Protein AF-A0A6J2UBK2-F1 (afdb_monomer_lite)

Secondary structure (DSSP, 8-state):
---------PPPPHHHHHHHHHHHHHHHHHHHHHHHHHHHHHHHHHHHHHHHHH-TT-EE-HHHHHHHHHHHHHHHHHHHHHHHHTT---S---PPPPPPPPP--HHHHHHHHHHHHHTT-HHHHHHHHHHHHHHHHHTT------SS------TT----HHHHHHHHHHHHHHTT-SSEE--SS-HHHHHHHHHHHHHHHHHHHHHHHHHHHHHHHHHHHHHHHHHHHHSSSSS---

Foldseek 3Di:
DDDPDPDPDDDDDPVNLVVLVVVLVVLVVVLVVVLVVLVVVLVVVVVVVVVQVVPPLEAECAVVLVVLLVVLVVLVVVVVVVVVVVPPDDDDDPPPPPPLDPQDDLVRLLVVLLVCVVVVVNNVNLVSLVSNQVNCVVVVHPPCNDPLDPDDPDPPPDDDSSNSSSSSNVCVVCVVRPHYDHDNDDSVRSVVVSVVSNVVSVVVVVVSVVVVVVSVVSVVVVVVVVVVVVVVPPDDDD

pLDDT: mean 76.22, std 19.72, range [34.59, 96.94]

Radius of gyration: 30.5 Å; chains: 1; bounding box: 65×63×94 Å

Structure (mmCIF, N/CA/C/O backbone):
data_AF-A0A6J2UBK2-F1
#
_entry.id   AF-A0A6J2UBK2-F1
#
loop_
_atom_site.group_PDB
_atom_site.id
_atom_site.type_symbol
_atom_site.label_atom_id
_atom_site.label_alt_id
_atom_site.label_comp_id
_atom_site.label_asym_id
_atom_site.label_entity_id
_atom_site.label_seq_id
_atom_site.pdbx_PDB_ins_code
_atom_site.Cartn_x
_atom_site.Cartn_y
_atom_site.Cartn_z
_atom_site.occupancy
_atom_site.B_iso_or_equiv
_atom_site.auth_seq_id
_atom_site.auth_comp_id
_atom_site.auth_asym_id
_atom_site.auth_atom_id
_atom_site.pdbx_PDB_model_num
ATOM 1 N N . MET A 1 1 ? 3.017 22.292 -46.094 1.00 37.28 1 MET A N 1
ATOM 2 C CA . MET A 1 1 ? 4.146 21.341 -46.161 1.00 37.28 1 MET A CA 1
ATOM 3 C C . MET A 1 1 ? 4.866 21.410 -44.825 1.00 37.28 1 MET A C 1
ATOM 5 O O . MET A 1 1 ? 5.333 22.498 -44.506 1.00 37.28 1 MET A O 1
ATOM 9 N N . PRO A 1 2 ? 4.860 20.351 -44.001 1.00 36.88 2 PRO A N 1
ATOM 10 C CA . PRO A 1 2 ? 5.519 20.384 -42.704 1.00 36.88 2 PRO A CA 1
ATOM 11 C C . PRO A 1 2 ? 7.035 20.246 -42.893 1.00 36.88 2 PRO A C 1
ATOM 13 O O . PRO A 1 2 ? 7.511 19.397 -43.645 1.00 36.88 2 PRO A O 1
ATOM 16 N N . SER A 1 3 ? 7.782 21.123 -42.236 1.00 36.41 3 SER A N 1
ATOM 17 C CA . SER A 1 3 ? 9.239 21.128 -42.160 1.00 36.41 3 SER A CA 1
ATOM 18 C C . SER A 1 3 ? 9.699 19.978 -41.264 1.00 36.41 3 SER A C 1
ATOM 20 O O . SER A 1 3 ? 9.554 20.025 -40.046 1.00 36.41 3 SER A O 1
ATOM 22 N N . CYS A 1 4 ? 10.241 18.933 -41.885 1.00 34.59 4 CYS A N 1
ATOM 23 C CA . CYS A 1 4 ? 10.880 17.822 -41.195 1.00 34.59 4 CYS A CA 1
ATOM 24 C C . CYS A 1 4 ? 12.150 18.341 -40.504 1.00 34.59 4 CYS A C 1
ATOM 26 O O . CYS A 1 4 ? 13.111 18.738 -41.165 1.00 34.59 4 CYS A O 1
ATOM 28 N N . SER A 1 5 ? 12.143 18.384 -39.174 1.00 39.75 5 SER A N 1
ATOM 29 C CA . SER A 1 5 ? 13.325 18.644 -38.358 1.00 39.75 5 SER A CA 1
ATOM 30 C C . SER A 1 5 ? 14.315 17.497 -38.551 1.00 39.75 5 SER A C 1
ATOM 32 O O . SER A 1 5 ? 14.126 16.406 -38.017 1.00 39.75 5 SER A O 1
ATOM 34 N N . SER A 1 6 ? 15.344 17.737 -39.363 1.00 39.75 6 SER A N 1
ATOM 35 C CA . SER A 1 6 ? 16.455 16.810 -39.557 1.00 39.75 6 SER A CA 1
ATOM 36 C C . SER A 1 6 ? 17.255 16.749 -38.256 1.00 39.75 6 SER A C 1
ATOM 38 O O . SER A 1 6 ? 17.962 17.696 -37.910 1.00 39.75 6 SER A O 1
ATOM 40 N N . ILE A 1 7 ? 17.087 15.669 -37.491 1.00 43.22 7 ILE A N 1
ATOM 41 C CA . ILE A 1 7 ? 17.957 15.363 -36.355 1.00 43.22 7 ILE A CA 1
ATOM 42 C C . ILE A 1 7 ? 19.360 15.179 -36.934 1.00 43.22 7 ILE A C 1
ATOM 44 O O . ILE A 1 7 ? 19.560 14.369 -37.840 1.00 43.22 7 ILE A O 1
ATOM 48 N N . ALA A 1 8 ? 20.313 15.975 -36.452 1.00 39.16 8 ALA A N 1
ATOM 49 C CA . ALA A 1 8 ? 21.702 15.896 -36.872 1.00 39.16 8 ALA A CA 1
ATOM 50 C C . ALA A 1 8 ? 22.228 14.472 -36.631 1.00 39.16 8 ALA A C 1
ATOM 52 O O . ALA A 1 8 ? 22.412 14.047 -35.492 1.00 39.16 8 ALA A O 1
ATOM 53 N N . TYR A 1 9 ? 22.436 13.744 -37.727 1.00 46.31 9 TYR A N 1
ATOM 54 C CA . TYR A 1 9 ? 23.092 12.443 -37.772 1.00 46.31 9 TYR A CA 1
ATOM 55 C C . TYR A 1 9 ? 24.529 12.597 -37.249 1.00 46.31 9 TYR A C 1
ATOM 57 O O . TYR A 1 9 ? 25.406 13.087 -37.959 1.00 46.31 9 TYR A O 1
ATOM 65 N N . MET A 1 10 ? 24.769 12.216 -35.994 1.00 45.59 10 MET A N 1
ATOM 66 C CA . MET A 1 10 ? 26.118 12.067 -35.447 1.00 45.59 10 MET A CA 1
ATOM 67 C C . MET A 1 10 ? 26.633 10.668 -35.798 1.00 45.59 10 MET A C 1
ATOM 69 O O . MET A 1 10 ? 25.972 9.687 -35.448 1.00 45.59 10 MET A O 1
ATOM 73 N N . PRO A 1 11 ? 27.787 10.537 -36.472 1.00 53.16 11 PRO A N 1
ATOM 74 C CA . PRO A 1 11 ? 28.361 9.233 -36.714 1.00 53.16 11 PRO A CA 1
ATOM 75 C C . PRO A 1 11 ? 28.942 8.674 -35.416 1.00 53.16 11 PRO A C 1
ATOM 77 O O . PRO A 1 11 ? 29.868 9.252 -34.852 1.00 53.16 11 PRO A O 1
ATOM 80 N N . PHE A 1 12 ? 28.395 7.558 -34.933 1.00 56.69 12 PHE A N 1
ATOM 81 C CA . PHE A 1 12 ? 28.982 6.840 -33.804 1.00 56.69 12 PHE A CA 1
ATOM 82 C C . PHE A 1 12 ? 30.349 6.274 -34.220 1.00 56.69 12 PHE A C 1
ATOM 84 O O . PHE A 1 12 ? 30.444 5.462 -35.141 1.00 56.69 12 PHE A O 1
ATOM 91 N N . ASP A 1 13 ? 31.410 6.702 -33.537 1.00 65.25 13 ASP A N 1
ATOM 92 C CA . ASP A 1 13 ? 32.717 6.037 -33.547 1.00 65.25 13 ASP A CA 1
ATOM 93 C C . ASP A 1 13 ? 32.548 4.597 -32.997 1.00 65.25 13 ASP A C 1
ATOM 95 O O . ASP A 1 13 ? 31.748 4.397 -32.070 1.00 65.25 13 ASP A O 1
ATOM 99 N N . PRO A 1 14 ? 33.259 3.582 -33.525 1.00 66.00 14 PRO A N 1
ATOM 100 C CA . PRO A 1 14 ? 33.275 2.217 -32.989 1.00 66.00 14 PRO A CA 1
ATOM 101 C C . PRO A 1 14 ? 33.317 2.108 -31.452 1.00 66.00 14 PRO A C 1
ATOM 103 O O . PRO A 1 14 ? 32.559 1.321 -30.885 1.00 66.00 14 PRO A O 1
ATOM 106 N N . ALA A 1 15 ? 34.112 2.937 -30.767 1.00 68.31 15 ALA A N 1
ATOM 107 C CA . ALA A 1 15 ? 34.207 2.942 -29.304 1.00 68.31 15 ALA A CA 1
ATOM 108 C C . ALA A 1 15 ? 32.897 3.392 -28.630 1.00 68.31 15 ALA A C 1
ATOM 110 O O . ALA A 1 15 ? 32.475 2.836 -27.618 1.00 68.31 15 ALA A O 1
ATOM 111 N N . SER A 1 16 ? 32.204 4.372 -29.215 1.00 75.31 16 SER A N 1
ATOM 112 C CA . SER A 1 16 ? 30.897 4.828 -28.722 1.00 75.31 16 SER A CA 1
ATOM 113 C C . SER A 1 16 ? 29.782 3.809 -28.983 1.00 75.31 16 SER A C 1
ATOM 115 O O . SER A 1 16 ? 28.866 3.676 -28.175 1.00 75.31 16 SER A O 1
ATOM 117 N N . THR A 1 17 ? 29.895 3.028 -30.060 1.00 77.81 17 THR A N 1
ATOM 118 C CA . THR A 1 17 ? 28.969 1.928 -30.377 1.00 77.81 17 THR A CA 1
ATOM 119 C C . THR A 1 17 ? 29.086 0.800 -29.350 1.00 77.81 17 THR A C 1
ATOM 121 O O . THR A 1 17 ? 28.073 0.287 -28.878 1.00 77.81 17 THR A O 1
ATOM 124 N N . GLU A 1 18 ? 30.309 0.435 -28.963 1.00 80.94 18 GLU A N 1
ATOM 125 C CA . GLU A 1 18 ? 30.570 -0.604 -27.961 1.00 80.94 18 GLU A CA 1
ATOM 126 C C . GLU A 1 18 ? 29.990 -0.240 -26.587 1.00 80.94 18 GLU A C 1
ATOM 128 O O . GLU A 1 18 ? 29.284 -1.050 -25.986 1.00 80.94 18 GLU A O 1
ATOM 133 N N . VAL A 1 19 ? 30.169 1.012 -26.146 1.00 86.06 19 VAL A N 1
ATOM 134 C CA . VAL A 1 19 ? 29.594 1.519 -24.887 1.00 86.06 19 VAL A CA 1
ATOM 135 C C . VAL A 1 19 ? 28.064 1.451 -24.891 1.00 86.06 19 VAL A C 1
ATOM 137 O O . VAL A 1 19 ? 27.463 1.055 -23.891 1.00 86.06 19 VAL A O 1
ATOM 140 N N . VAL A 1 20 ? 27.412 1.799 -26.006 1.00 83.50 20 VAL A N 1
ATOM 141 C CA . VAL A 1 20 ? 25.946 1.716 -26.121 1.00 83.50 20 VAL A CA 1
ATOM 142 C C . VAL A 1 20 ? 25.470 0.258 -26.097 1.00 83.50 20 VAL A C 1
ATOM 144 O O . VAL A 1 20 ? 24.480 -0.048 -25.432 1.00 83.50 20 VAL A O 1
ATOM 147 N N . LEU A 1 21 ? 26.190 -0.665 -26.745 1.00 84.25 21 LEU A N 1
ATOM 148 C CA . LEU A 1 21 ? 25.873 -2.097 -26.682 1.00 84.25 21 LEU A CA 1
ATOM 149 C C . LEU A 1 21 ? 26.042 -2.665 -25.266 1.00 84.25 21 LEU A C 1
AT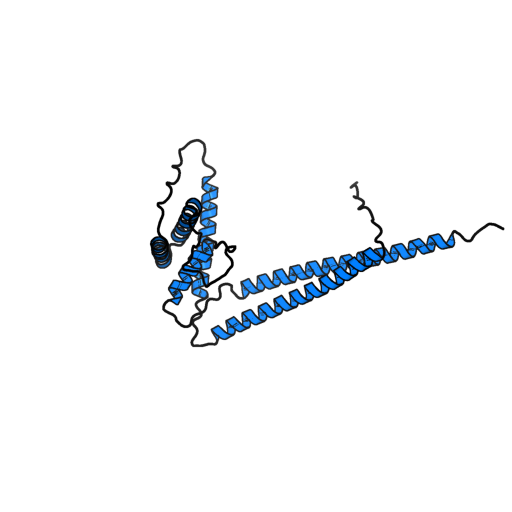OM 151 O O . LEU A 1 21 ? 25.207 -3.454 -24.819 1.00 84.25 21 LEU A O 1
ATOM 155 N N . ASP A 1 22 ? 27.085 -2.264 -24.540 1.00 87.88 22 ASP A N 1
ATOM 156 C CA . ASP A 1 22 ? 27.304 -2.677 -23.151 1.00 87.88 22 ASP A CA 1
ATOM 157 C C . ASP A 1 22 ? 26.259 -2.108 -22.196 1.00 87.88 22 ASP A C 1
ATOM 159 O O . ASP A 1 22 ? 25.769 -2.821 -21.310 1.00 87.88 22 ASP A O 1
ATOM 163 N N . LEU A 1 23 ? 25.852 -0.856 -22.412 1.00 87.31 23 LEU A N 1
ATOM 164 C CA . LEU A 1 23 ? 24.723 -0.262 -21.711 1.00 87.31 23 LEU A CA 1
ATOM 165 C C . LEU A 1 23 ? 23.442 -1.052 -21.994 1.00 87.31 23 LEU A C 1
ATOM 167 O O . LEU A 1 23 ? 22.748 -1.431 -21.055 1.00 87.31 23 LEU A O 1
ATOM 171 N N . GLY A 1 24 ? 23.165 -1.381 -23.257 1.00 87.75 24 GLY A N 1
ATOM 172 C CA . GLY A 1 24 ? 22.002 -2.178 -23.642 1.00 87.75 24 GLY A CA 1
ATOM 173 C C . GLY A 1 24 ? 21.975 -3.559 -22.982 1.00 87.75 24 GLY A C 1
ATOM 174 O O . GLY A 1 24 ? 20.967 -3.952 -22.394 1.00 87.75 24 GLY A O 1
ATOM 175 N N . ARG A 1 25 ? 23.109 -4.273 -22.966 1.00 88.56 25 ARG A N 1
ATOM 176 C CA . ARG A 1 25 ? 23.253 -5.555 -22.248 1.00 88.56 25 ARG A CA 1
ATOM 177 C C . ARG A 1 25 ? 23.017 -5.402 -20.746 1.00 88.56 25 ARG A C 1
ATOM 179 O O . ARG A 1 25 ? 22.404 -6.273 -20.129 1.00 88.56 25 ARG A O 1
ATOM 186 N N . SER A 1 26 ? 23.516 -4.320 -20.154 1.00 92.06 26 SER A N 1
ATOM 187 C CA . SER A 1 26 ? 23.363 -4.039 -18.724 1.00 92.06 26 SER A CA 1
ATOM 188 C C . SER A 1 26 ? 21.913 -3.709 -18.367 1.00 92.06 26 SER A C 1
ATOM 190 O O . SER A 1 26 ? 21.393 -4.248 -17.392 1.00 92.06 26 SER A O 1
ATOM 192 N N . LEU A 1 27 ? 21.231 -2.913 -19.194 1.00 91.31 27 LEU A N 1
ATOM 193 C CA . LEU A 1 27 ? 19.809 -2.595 -19.049 1.00 91.31 27 LEU A CA 1
ATOM 194 C C . LEU A 1 27 ? 18.931 -3.839 -19.204 1.00 91.31 27 LEU A C 1
ATOM 196 O O . LEU A 1 27 ? 18.021 -4.033 -18.402 1.00 91.31 27 LEU A O 1
ATOM 200 N N . TYR A 1 28 ? 19.237 -4.724 -20.157 1.00 91.25 28 TYR A N 1
ATOM 201 C CA . TYR A 1 28 ? 18.523 -5.995 -20.308 1.00 91.25 28 TYR A CA 1
ATOM 202 C C . TYR A 1 28 ? 18.652 -6.879 -19.058 1.00 91.25 28 TYR A C 1
ATOM 204 O O . TYR A 1 28 ? 17.659 -7.402 -18.552 1.00 91.25 28 TYR A O 1
ATOM 212 N N . LYS A 1 29 ? 19.873 -7.014 -18.516 1.00 93.06 29 LYS A N 1
ATOM 213 C CA . LYS A 1 29 ? 20.114 -7.763 -17.271 1.00 93.06 29 LYS A CA 1
ATOM 214 C C . LYS A 1 29 ? 19.364 -7.152 -16.090 1.00 93.06 29 LYS A C 1
ATOM 216 O O . LYS A 1 29 ? 18.746 -7.893 -15.331 1.00 93.06 29 LYS A O 1
ATOM 221 N N . LEU A 1 30 ? 19.400 -5.826 -15.954 1.00 95.00 30 LEU A N 1
ATOM 222 C CA . LEU A 1 30 ? 18.697 -5.113 -14.891 1.00 95.00 30 LEU A CA 1
ATOM 223 C C . LEU A 1 30 ? 17.181 -5.310 -15.000 1.00 95.00 30 LEU A C 1
ATOM 225 O O . LEU A 1 30 ? 16.544 -5.663 -14.017 1.00 95.00 30 LEU A O 1
ATOM 229 N N . MET A 1 31 ? 16.608 -5.151 -16.192 1.00 94.56 31 MET A N 1
ATOM 230 C CA . MET A 1 31 ? 15.183 -5.378 -16.441 1.00 94.56 31 MET A CA 1
ATOM 231 C C . MET A 1 31 ? 14.765 -6.799 -16.057 1.00 94.56 31 MET A C 1
ATOM 233 O O . MET A 1 31 ? 13.776 -6.982 -15.353 1.00 94.56 31 MET A O 1
ATOM 237 N N . PHE A 1 32 ? 15.543 -7.802 -16.468 1.00 93.50 32 PHE A N 1
ATOM 238 C CA . PHE A 1 32 ? 15.286 -9.191 -16.101 1.00 93.50 32 PHE A CA 1
ATOM 239 C C . PHE A 1 32 ? 15.345 -9.405 -14.580 1.00 93.50 32 PHE A C 1
ATOM 241 O O . PHE A 1 32 ? 14.466 -10.048 -14.010 1.00 93.50 32 PHE A O 1
ATOM 248 N N . GLN A 1 33 ? 16.340 -8.824 -13.904 1.00 96.44 33 GLN A N 1
ATOM 249 C CA . GLN A 1 33 ? 16.437 -8.867 -12.443 1.00 96.44 33 GLN A CA 1
ATOM 250 C C . GLN A 1 33 ? 15.242 -8.188 -11.762 1.00 96.44 33 GLN A C 1
ATOM 252 O O . GLN A 1 33 ? 14.744 -8.709 -10.767 1.00 96.44 33 GLN A O 1
ATOM 257 N N . LEU A 1 34 ? 14.758 -7.065 -12.297 1.00 96.94 34 LEU A N 1
ATOM 258 C CA . LEU A 1 34 ? 13.588 -6.360 -11.772 1.00 96.94 34 LEU A CA 1
ATOM 259 C C . LEU A 1 34 ? 12.301 -7.170 -11.961 1.00 96.94 34 LEU A C 1
ATOM 261 O O . LEU A 1 34 ? 11.504 -7.243 -11.031 1.00 96.94 34 LEU A O 1
ATOM 265 N N . LEU A 1 35 ? 12.121 -7.840 -13.103 1.00 94.94 35 LEU A N 1
ATOM 266 C CA . LEU A 1 35 ? 10.990 -8.750 -13.322 1.00 94.94 35 LEU A CA 1
ATOM 267 C C . LEU A 1 35 ? 10.997 -9.907 -12.315 1.00 94.94 35 LEU A C 1
ATOM 269 O O . LEU A 1 35 ? 9.982 -10.169 -11.672 1.00 94.94 35 LEU A O 1
ATOM 273 N N . LEU A 1 36 ? 12.152 -10.552 -12.118 1.00 95.44 36 LEU A N 1
ATOM 274 C CA . LEU A 1 36 ? 12.296 -11.611 -11.116 1.00 95.44 36 LEU A CA 1
ATOM 275 C C . LEU A 1 36 ? 12.048 -11.100 -9.694 1.00 95.44 36 LEU A C 1
ATOM 277 O O . LEU A 1 36 ? 11.467 -11.811 -8.875 1.00 95.44 36 LEU A O 1
ATOM 281 N N . LEU A 1 37 ? 12.484 -9.876 -9.390 1.00 96.19 37 LEU A N 1
ATOM 282 C CA . LEU A 1 37 ? 12.252 -9.252 -8.094 1.00 96.19 37 LEU A CA 1
ATOM 283 C C . LEU A 1 37 ? 10.760 -8.999 -7.859 1.00 96.19 37 LEU A C 1
ATOM 285 O O . LEU A 1 37 ? 10.268 -9.331 -6.784 1.00 96.19 37 LEU A O 1
ATOM 289 N N . ILE A 1 38 ? 10.046 -8.463 -8.854 1.00 94.88 38 ILE A N 1
ATOM 290 C CA . ILE A 1 38 ? 8.594 -8.245 -8.800 1.00 94.88 38 ILE A CA 1
ATOM 291 C C . ILE A 1 38 ? 7.871 -9.577 -8.574 1.00 94.88 38 ILE A C 1
ATOM 293 O O . ILE A 1 38 ? 7.074 -9.695 -7.645 1.00 94.88 38 ILE A O 1
ATOM 297 N N . GLU A 1 39 ? 8.193 -10.605 -9.365 1.00 93.19 39 GLU A N 1
ATOM 298 C CA . GLU A 1 39 ? 7.564 -11.923 -9.248 1.00 93.19 39 GLU A CA 1
ATOM 299 C C . GLU A 1 39 ? 7.839 -12.574 -7.883 1.00 93.19 39 GLU A C 1
ATOM 301 O O . GLU A 1 39 ? 6.936 -13.120 -7.246 1.00 93.19 39 GLU A O 1
ATOM 306 N N . SER A 1 40 ? 9.085 -12.501 -7.410 1.00 95.69 40 SER A N 1
ATOM 307 C CA . SER A 1 40 ? 9.476 -13.024 -6.101 1.00 95.69 40 SER A CA 1
ATOM 308 C C . SER A 1 40 ? 8.774 -12.279 -4.966 1.00 95.69 40 SER A C 1
ATOM 310 O O . SER A 1 40 ? 8.229 -12.908 -4.060 1.00 95.69 40 SER A O 1
ATOM 312 N N . ASN A 1 41 ? 8.718 -10.946 -5.031 1.00 94.31 41 ASN A N 1
ATOM 313 C CA . ASN A 1 41 ? 8.050 -10.128 -4.024 1.00 94.31 41 ASN A CA 1
ATOM 314 C C . ASN A 1 41 ? 6.550 -10.442 -3.948 1.00 94.31 41 ASN A C 1
ATOM 316 O O . ASN A 1 41 ? 6.036 -10.635 -2.848 1.00 94.31 41 ASN A O 1
ATOM 320 N N . HIS A 1 42 ? 5.887 -10.610 -5.097 1.00 92.94 42 HIS A N 1
ATOM 321 C CA . HIS A 1 42 ? 4.492 -11.039 -5.158 1.00 92.94 42 HIS A CA 1
ATOM 322 C C . HIS A 1 42 ? 4.277 -12.401 -4.482 1.00 92.94 42 HIS A C 1
ATOM 324 O O . HIS A 1 42 ? 3.405 -12.535 -3.621 1.00 92.94 42 HIS A O 1
ATOM 330 N N . LYS A 1 43 ? 5.110 -13.399 -4.815 1.00 94.19 43 LYS A N 1
ATOM 331 C CA . LYS A 1 43 ? 5.039 -14.743 -4.214 1.00 94.19 43 LYS A CA 1
ATOM 332 C C . LYS A 1 43 ? 5.257 -14.711 -2.705 1.00 94.19 43 LYS A C 1
ATOM 334 O O . LYS A 1 43 ? 4.529 -15.375 -1.975 1.00 94.19 43 LYS A O 1
ATOM 339 N N . ILE A 1 44 ? 6.246 -13.954 -2.233 1.00 94.81 44 ILE A N 1
ATOM 340 C CA . ILE A 1 44 ? 6.540 -13.833 -0.800 1.00 94.81 44 ILE A CA 1
ATOM 341 C C . ILE A 1 44 ? 5.373 -13.166 -0.077 1.00 94.81 44 ILE A C 1
ATOM 343 O O . ILE A 1 44 ? 4.909 -13.709 0.921 1.00 94.81 44 ILE A O 1
ATOM 347 N N . SER A 1 45 ? 4.871 -12.040 -0.594 1.00 92.19 45 SER A N 1
ATOM 348 C CA . SER A 1 45 ? 3.746 -11.317 0.007 1.00 92.19 45 SER A CA 1
ATOM 349 C C . SER A 1 45 ? 2.518 -12.219 0.142 1.00 92.19 45 SER A C 1
ATOM 351 O O . SER A 1 45 ? 1.987 -12.379 1.240 1.00 92.19 45 SER A O 1
ATOM 353 N N . SER A 1 46 ? 2.132 -12.896 -0.945 1.00 91.75 46 SER A N 1
ATOM 354 C CA . SER A 1 46 ? 0.997 -13.825 -0.941 1.00 91.75 46 SER A CA 1
ATOM 355 C C . SER A 1 46 ? 1.204 -14.985 0.039 1.00 91.75 46 SER A C 1
ATOM 357 O O . SER A 1 46 ? 0.309 -15.306 0.819 1.00 91.75 46 SER A O 1
ATOM 359 N N . ASN A 1 47 ? 2.399 -15.584 0.070 1.00 94.38 47 ASN A N 1
ATOM 360 C CA . ASN A 1 47 ? 2.701 -16.684 0.988 1.00 94.38 47 ASN A CA 1
ATOM 361 C C . ASN A 1 47 ? 2.648 -16.256 2.458 1.00 94.38 47 ASN A C 1
ATOM 363 O O . ASN A 1 47 ? 2.134 -17.008 3.280 1.00 94.38 47 ASN A O 1
ATOM 367 N N . VAL A 1 48 ? 3.158 -15.068 2.794 1.00 94.12 48 VAL A N 1
ATOM 368 C CA . VAL A 1 48 ? 3.126 -14.535 4.164 1.00 94.12 48 VAL A CA 1
ATOM 369 C C . VAL A 1 48 ? 1.685 -14.289 4.610 1.00 94.12 48 VAL A C 1
ATOM 371 O O . VAL A 1 48 ? 1.297 -14.746 5.683 1.00 94.12 48 VAL A O 1
ATOM 374 N N . VAL A 1 49 ? 0.871 -13.636 3.776 1.00 93.19 49 VAL A N 1
ATOM 375 C CA . VAL A 1 49 ? -0.547 -13.387 4.083 1.00 93.19 49 VAL A CA 1
ATOM 376 C C . VAL A 1 49 ? -1.315 -14.699 4.238 1.00 93.19 49 VAL A C 1
ATOM 378 O O . VAL A 1 49 ? -2.034 -14.880 5.218 1.00 93.19 49 VAL A O 1
ATOM 381 N N . ASN A 1 50 ? -1.127 -15.650 3.320 1.00 93.56 50 ASN A N 1
ATOM 382 C CA . ASN A 1 50 ? -1.772 -16.961 3.405 1.00 93.56 50 ASN A CA 1
ATOM 383 C C . ASN A 1 50 ? -1.339 -17.736 4.651 1.00 93.56 50 ASN A C 1
ATOM 385 O O . ASN A 1 50 ? -2.174 -18.361 5.298 1.00 93.56 50 ASN A O 1
ATOM 389 N N . HIS A 1 51 ? -0.057 -17.673 5.018 1.00 94.94 51 HIS A N 1
ATOM 390 C CA . HIS A 1 51 ? 0.442 -18.301 6.237 1.00 94.94 51 HIS A CA 1
ATOM 391 C C . HIS A 1 51 ? -0.261 -17.749 7.483 1.00 94.94 51 HIS A C 1
ATOM 393 O O . HIS A 1 51 ? -0.679 -18.528 8.336 1.00 94.94 51 HIS A O 1
ATOM 399 N N . PHE A 1 52 ? -0.441 -16.427 7.579 1.00 94.00 52 PHE A N 1
ATOM 400 C CA . PHE A 1 52 ? -1.183 -15.829 8.690 1.00 94.00 52 PHE A CA 1
ATOM 401 C C . PHE A 1 52 ? -2.673 -16.179 8.668 1.00 94.00 52 PHE A C 1
ATOM 403 O O . PHE A 1 52 ? -3.226 -16.461 9.721 1.00 94.00 52 PHE A O 1
ATOM 410 N N . ARG A 1 53 ? -3.310 -16.235 7.492 1.00 93.06 53 ARG A N 1
ATOM 411 C CA . ARG A 1 53 ? -4.734 -16.597 7.361 1.00 93.06 53 ARG A CA 1
ATOM 412 C C . ARG A 1 53 ? -5.046 -18.052 7.710 1.00 93.06 53 ARG A C 1
ATOM 414 O O . ARG A 1 53 ? -6.158 -18.344 8.131 1.00 93.06 53 ARG A O 1
ATOM 421 N N . ILE A 1 54 ? -4.105 -18.967 7.479 1.00 93.94 54 ILE A N 1
ATOM 422 C CA . ILE A 1 54 ? -4.270 -20.395 7.799 1.00 93.94 54 ILE A CA 1
ATOM 423 C C . ILE A 1 54 ? -3.992 -20.663 9.286 1.00 93.94 54 ILE A C 1
ATOM 425 O O . ILE A 1 54 ? -4.451 -21.670 9.821 1.00 93.94 54 ILE A O 1
ATOM 429 N N . ASN A 1 55 ? -3.244 -19.785 9.957 1.00 92.19 55 ASN A N 1
ATOM 430 C CA . ASN A 1 55 ? -2.971 -19.919 11.380 1.00 92.19 55 ASN A CA 1
ATOM 431 C C . ASN A 1 55 ? -4.228 -19.579 12.202 1.00 92.19 55 ASN A C 1
ATOM 433 O O . ASN A 1 55 ? -4.639 -18.424 12.248 1.00 92.19 55 ASN A O 1
ATOM 437 N N . GLU A 1 56 ? -4.816 -20.579 12.863 1.00 86.38 56 GLU A N 1
ATOM 438 C CA . GLU A 1 56 ? -6.044 -20.428 13.661 1.00 86.38 56 GLU A CA 1
ATOM 439 C C . GLU A 1 56 ? -5.880 -19.486 14.864 1.00 86.38 56 GLU A C 1
ATOM 441 O O . GLU A 1 56 ? -6.858 -18.882 15.302 1.00 86.38 56 GLU A O 1
ATOM 446 N N . ASP A 1 57 ? -4.655 -19.318 15.371 1.00 89.25 57 ASP A N 1
ATOM 447 C CA . ASP A 1 57 ? -4.371 -18.420 16.494 1.00 89.25 57 ASP A CA 1
ATOM 448 C C . ASP A 1 57 ? -4.320 -16.942 16.058 1.00 89.25 57 ASP A C 1
ATOM 450 O O . ASP A 1 57 ? -4.415 -16.036 16.890 1.00 89.25 57 ASP A O 1
ATOM 454 N N . MET A 1 58 ? -4.201 -16.681 14.751 1.00 92.31 58 MET A N 1
ATOM 455 C CA . MET A 1 58 ? -4.049 -15.342 14.189 1.00 92.31 58 MET A CA 1
ATOM 456 C C . MET A 1 58 ? -5.383 -14.730 13.769 1.00 92.31 58 MET A C 1
ATOM 458 O O . MET A 1 58 ? -6.121 -15.261 12.942 1.00 92.31 58 MET A O 1
ATOM 462 N N . HIS A 1 59 ? -5.649 -13.526 14.263 1.00 91.75 59 HIS A N 1
ATOM 463 C CA . HIS A 1 59 ? -6.828 -12.754 13.891 1.00 91.75 59 HIS A CA 1
ATOM 464 C C . HIS A 1 59 ? -6.526 -11.864 12.680 1.00 91.75 59 HIS A C 1
ATOM 466 O O . HIS A 1 59 ? -5.749 -10.909 12.783 1.00 91.75 59 HIS A O 1
ATOM 472 N N . ASP A 1 60 ? -7.170 -12.149 11.545 1.00 92.94 60 ASP A N 1
ATOM 473 C CA . ASP A 1 60 ? -7.181 -11.246 10.389 1.00 92.94 60 ASP A CA 1
ATOM 474 C C . ASP A 1 60 ? -8.110 -10.061 10.688 1.00 92.94 60 ASP A C 1
ATOM 476 O O . ASP A 1 60 ? -9.329 -10.207 10.788 1.00 92.94 60 ASP A O 1
ATOM 480 N N . ILE A 1 61 ? -7.525 -8.878 10.873 1.00 93.50 61 ILE A N 1
ATOM 481 C CA . ILE A 1 61 ? -8.255 -7.629 11.145 1.00 93.50 61 ILE A CA 1
ATOM 482 C C . ILE A 1 61 ? -8.146 -6.645 9.971 1.00 93.50 61 ILE A C 1
ATOM 484 O O . ILE A 1 61 ? -8.443 -5.455 10.115 1.00 93.50 61 ILE A O 1
ATOM 488 N N . SER A 1 62 ? -7.745 -7.141 8.798 1.00 93.94 62 SER A N 1
ATOM 489 C CA . SER A 1 62 ? -7.522 -6.341 7.590 1.00 93.94 62 SER A CA 1
ATOM 490 C C . SER A 1 62 ? -8.796 -5.648 7.104 1.00 93.94 62 SER A C 1
ATOM 492 O O . SER A 1 62 ? -8.734 -4.485 6.716 1.00 93.94 62 SER A O 1
ATOM 494 N N . ASP A 1 63 ? -9.957 -6.303 7.196 1.00 93.56 63 ASP A N 1
ATOM 495 C CA . ASP A 1 63 ? -11.239 -5.730 6.753 1.00 93.56 63 ASP A CA 1
ATOM 496 C C . ASP A 1 63 ? -11.656 -4.511 7.589 1.00 93.56 63 ASP A C 1
ATOM 498 O O . ASP A 1 63 ? -12.146 -3.517 7.053 1.00 93.56 63 ASP A O 1
ATOM 502 N N . LEU A 1 64 ? -11.419 -4.557 8.907 1.00 93.81 64 LEU A N 1
ATOM 503 C CA . LEU A 1 64 ? -11.674 -3.427 9.807 1.00 93.81 64 LEU A CA 1
ATOM 504 C C . LEU A 1 64 ? -10.779 -2.238 9.446 1.00 93.81 64 LEU A C 1
ATOM 506 O O . LEU A 1 64 ? -11.244 -1.102 9.361 1.00 93.81 64 LEU A O 1
ATOM 510 N N . TYR A 1 65 ? -9.498 -2.512 9.194 1.00 94.38 65 TYR A N 1
ATOM 511 C CA . TYR A 1 65 ? -8.533 -1.501 8.777 1.00 94.38 65 TYR A CA 1
ATOM 512 C C . TYR A 1 65 ? -8.894 -0.889 7.413 1.00 94.38 65 TYR A C 1
ATOM 514 O O . TYR A 1 65 ? -8.885 0.334 7.266 1.00 94.38 65 TYR A O 1
ATOM 522 N N . ALA A 1 66 ? -9.270 -1.718 6.433 1.00 94.38 66 ALA A N 1
ATOM 523 C CA . ALA A 1 66 ? -9.679 -1.279 5.100 1.00 94.38 66 ALA A CA 1
ATOM 524 C C . ALA A 1 66 ? -10.940 -0.400 5.145 1.00 94.38 66 ALA A C 1
ATOM 526 O O . ALA A 1 66 ? -10.979 0.643 4.497 1.00 94.38 66 ALA A O 1
ATOM 527 N N . LEU A 1 67 ? -11.929 -0.750 5.975 1.00 95.19 67 LEU A N 1
ATOM 528 C CA . LEU A 1 67 ? -13.138 0.057 6.174 1.00 95.19 67 LEU A CA 1
ATOM 529 C C . LEU A 1 67 ? -12.824 1.485 6.634 1.00 95.19 67 LEU A C 1
ATOM 531 O O . LEU A 1 67 ? -13.384 2.451 6.105 1.00 95.19 67 LEU A O 1
ATOM 535 N N . VAL A 1 68 ? -11.924 1.620 7.611 1.00 95.62 68 VAL A N 1
ATOM 536 C CA . VAL A 1 68 ? -11.501 2.927 8.129 1.00 95.62 68 VAL A CA 1
ATOM 537 C C . VAL A 1 68 ? -10.677 3.684 7.094 1.00 95.62 68 VAL A C 1
ATOM 539 O O . VAL A 1 68 ? -10.925 4.869 6.873 1.00 95.62 68 VAL A O 1
ATOM 542 N N . ARG A 1 69 ? -9.750 3.008 6.406 1.00 94.75 69 ARG A N 1
ATOM 543 C CA . ARG A 1 69 ? -8.967 3.590 5.306 1.00 94.75 69 ARG A CA 1
ATOM 544 C C . ARG A 1 69 ? -9.882 4.177 4.236 1.00 94.75 69 ARG A C 1
ATOM 546 O O . ARG A 1 69 ? -9.737 5.344 3.883 1.00 94.75 69 ARG A O 1
ATOM 553 N N . ASP A 1 70 ? -10.863 3.414 3.774 1.00 94.31 70 ASP A N 1
ATOM 554 C CA . ASP A 1 70 ? -11.779 3.853 2.725 1.00 94.31 70 ASP A CA 1
ATOM 555 C C . ASP A 1 70 ? -12.671 5.014 3.202 1.00 94.31 70 ASP A C 1
ATOM 557 O O . ASP A 1 70 ? -12.968 5.928 2.431 1.00 94.31 70 ASP A O 1
ATOM 561 N N . ALA A 1 71 ? -13.083 5.020 4.476 1.00 94.56 71 ALA A N 1
ATOM 562 C CA . ALA A 1 71 ? -13.814 6.140 5.072 1.00 94.56 71 ALA A CA 1
ATOM 563 C C . ALA A 1 71 ? -12.977 7.423 5.118 1.00 94.56 71 ALA A C 1
ATOM 565 O O . ALA A 1 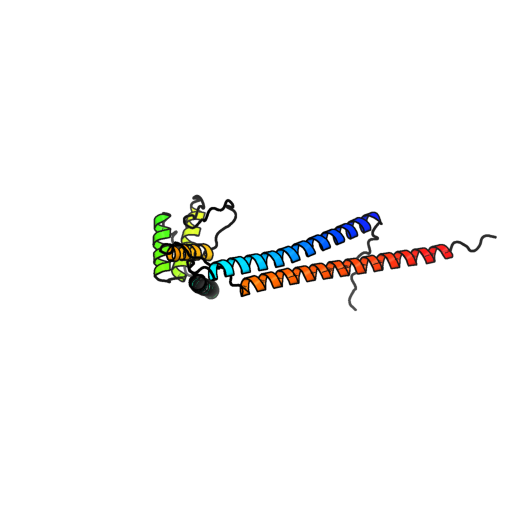71 ? -13.453 8.485 4.718 1.00 94.56 71 ALA A O 1
ATOM 566 N N . LEU A 1 72 ? -11.718 7.319 5.537 1.00 93.44 72 LEU A N 1
ATOM 567 C CA . LEU A 1 72 ? -10.795 8.447 5.572 1.00 93.44 72 LEU A CA 1
ATOM 568 C C . LEU A 1 72 ? -10.481 8.982 4.168 1.00 93.44 72 LEU A C 1
ATOM 570 O O . LEU A 1 72 ? -10.359 10.198 4.001 1.00 93.44 72 LEU A O 1
ATOM 574 N N . VAL A 1 73 ? -10.383 8.109 3.155 1.00 91.94 73 VAL A N 1
ATOM 575 C CA . VAL A 1 73 ? -10.151 8.519 1.758 1.00 91.94 73 VAL A CA 1
ATOM 576 C C . VAL A 1 73 ? -11.316 9.382 1.279 1.00 91.94 73 VAL A C 1
ATOM 578 O O . VAL A 1 73 ? -11.088 10.471 0.752 1.00 91.94 73 VAL A O 1
ATOM 581 N N . ARG A 1 74 ? -12.559 8.955 1.546 1.00 91.56 74 ARG A N 1
ATOM 582 C CA . ARG A 1 74 ? -13.762 9.739 1.221 1.00 91.56 74 ARG A CA 1
ATOM 583 C C . ARG A 1 74 ? -13.765 11.095 1.928 1.00 91.56 74 ARG A C 1
ATOM 585 O O . ARG A 1 74 ? -13.856 12.120 1.260 1.00 91.56 74 ARG A O 1
ATOM 592 N N . CYS A 1 75 ? -13.561 11.119 3.246 1.00 90.06 75 CYS A N 1
ATOM 593 C CA . CYS A 1 75 ? -13.570 12.367 4.017 1.00 90.06 75 CYS A CA 1
ATOM 594 C C . CYS A 1 75 ? -12.467 13.349 3.597 1.00 90.06 75 CYS A C 1
ATOM 596 O O . CYS A 1 75 ? -12.667 14.560 3.646 1.00 90.06 75 CYS A O 1
ATOM 598 N N . THR A 1 76 ? -11.302 12.847 3.185 1.00 85.31 76 THR A N 1
ATOM 599 C CA . THR A 1 76 ? -10.217 13.703 2.686 1.00 85.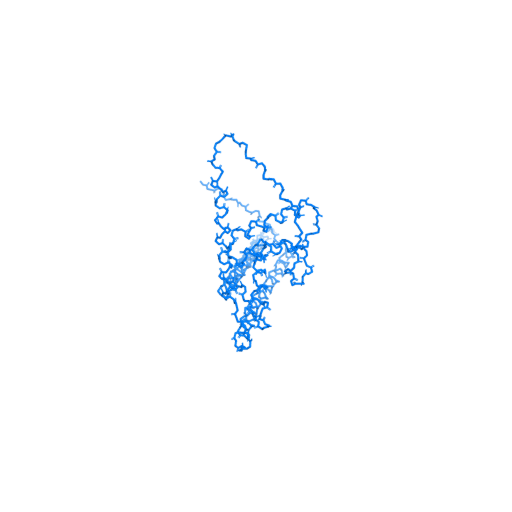31 76 THR A CA 1
ATOM 600 C C . THR A 1 76 ? -10.588 14.310 1.333 1.00 85.31 76 THR A C 1
ATOM 602 O O . THR A 1 76 ? -10.414 15.509 1.144 1.00 85.31 76 THR A O 1
ATOM 605 N N . SER A 1 77 ? -11.169 13.512 0.429 1.00 80.19 77 SER A N 1
ATOM 606 C CA . SER A 1 77 ? -11.601 13.995 -0.888 1.00 80.19 77 SER A CA 1
ATOM 607 C C . SER A 1 77 ? -12.726 15.037 -0.823 1.00 80.19 77 SER A C 1
ATOM 609 O O . SER A 1 77 ? -12.721 15.984 -1.603 1.00 80.19 77 SER A O 1
ATOM 611 N N . GLU A 1 78 ? -13.656 14.900 0.127 1.00 74.25 78 GLU A N 1
ATOM 612 C CA . GLU A 1 78 ? -14.742 15.864 0.358 1.00 74.25 78 GLU A CA 1
ATOM 613 C C . GLU A 1 78 ? -14.206 17.189 0.919 1.00 74.25 78 GLU A C 1
ATOM 615 O O . GLU A 1 78 ? -14.543 18.259 0.418 1.00 74.25 78 GLU A O 1
ATOM 620 N N . ALA A 1 79 ? -13.295 17.126 1.896 1.00 62.88 79 ALA A N 1
ATOM 621 C CA . ALA A 1 79 ? -12.692 18.316 2.495 1.00 62.88 79 ALA A CA 1
ATOM 622 C C . ALA A 1 79 ? -11.884 19.157 1.488 1.00 62.88 79 ALA A C 1
ATOM 624 O O . ALA A 1 79 ? -11.824 20.382 1.611 1.00 62.88 79 ALA A O 1
ATOM 625 N N . ASP A 1 80 ? -11.263 18.516 0.496 1.00 60.84 80 ASP A N 1
ATOM 626 C CA . ASP A 1 80 ? -10.532 19.217 -0.562 1.00 60.84 80 ASP A CA 1
ATOM 627 C C . ASP A 1 80 ? -11.488 19.901 -1.565 1.00 60.84 80 ASP A C 1
ATOM 629 O O . ASP A 1 80 ? -11.148 20.944 -2.128 1.00 60.84 80 ASP A O 1
ATOM 633 N N . LEU A 1 81 ? -12.703 19.369 -1.748 1.00 59.25 81 LEU A N 1
ATOM 634 C CA . LEU A 1 81 ? -13.735 19.929 -2.629 1.00 59.25 81 LEU A CA 1
ATOM 635 C C . LEU A 1 81 ? -14.431 21.143 -1.987 1.00 59.25 81 LEU A C 1
ATOM 637 O O . LEU A 1 81 ? -14.571 22.180 -2.639 1.00 59.25 81 LEU A O 1
ATOM 641 N N . ASP A 1 82 ? -14.731 21.073 -0.687 1.00 56.78 82 ASP A N 1
ATOM 642 C CA . ASP A 1 82 ? -15.280 22.194 0.097 1.00 56.78 82 ASP A CA 1
ATOM 643 C C . ASP A 1 82 ? -14.314 23.399 0.152 1.00 56.78 82 ASP A C 1
ATOM 645 O O . ASP A 1 82 ? -14.726 24.564 0.151 1.00 56.78 82 ASP A O 1
ATOM 649 N N . CYS A 1 83 ? -12.999 23.143 0.148 1.00 54.00 83 CYS A N 1
ATOM 650 C CA . CYS A 1 83 ? -11.975 24.191 0.093 1.00 54.00 83 CYS A CA 1
ATOM 651 C C . CYS A 1 83 ? -11.956 24.945 -1.252 1.00 54.00 83 CYS A C 1
ATOM 653 O O . CYS A 1 83 ? -11.634 26.137 -1.289 1.00 54.00 83 CYS A O 1
ATOM 655 N N . LEU A 1 84 ? -12.301 24.272 -2.354 1.00 51.94 84 LEU A N 1
ATOM 656 C CA . LEU A 1 84 ? -12.358 24.871 -3.690 1.00 51.94 84 LEU A CA 1
ATOM 657 C C . LEU A 1 84 ? -13.648 25.674 -3.900 1.00 51.94 84 LEU A C 1
ATOM 659 O O . LEU A 1 84 ? -13.605 26.743 -4.507 1.00 51.94 84 LEU A O 1
ATOM 663 N N . GLU A 1 85 ? -14.774 25.210 -3.356 1.00 46.31 85 GLU A N 1
ATOM 664 C CA . GLU A 1 85 ? -16.071 25.888 -3.492 1.00 46.31 85 GLU A CA 1
ATOM 665 C C . GLU A 1 85 ? -16.136 27.202 -2.686 1.00 46.31 85 GLU A C 1
ATOM 667 O O . GLU A 1 85 ? -16.767 28.174 -3.101 1.00 46.31 85 GLU A O 1
ATOM 672 N N . SER A 1 86 ? -15.363 27.305 -1.598 1.00 47.50 86 SER A N 1
ATOM 673 C CA . SER A 1 86 ? -15.205 28.543 -0.814 1.00 47.50 86 SER A CA 1
ATOM 674 C C . SER A 1 86 ? -14.403 29.648 -1.538 1.00 47.50 86 SER A C 1
ATOM 676 O O . SER A 1 86 ? -14.330 30.784 -1.070 1.00 47.50 86 SER A O 1
ATOM 678 N N . SER A 1 87 ? -13.806 29.350 -2.702 1.00 49.72 87 SER A N 1
ATOM 679 C CA . SER A 1 87 ? -12.951 30.289 -3.451 1.00 49.72 87 SER A CA 1
ATOM 680 C C . SER A 1 87 ? -13.693 31.147 -4.489 1.00 49.72 87 SER A C 1
ATOM 682 O O . SER A 1 87 ? -13.060 31.937 -5.191 1.00 49.72 87 SER A O 1
ATOM 684 N N . THR A 1 88 ? -15.024 31.057 -4.585 1.00 46.94 88 THR A N 1
ATOM 685 C CA . THR A 1 88 ? -15.840 31.949 -5.430 1.00 46.94 88 THR A CA 1
ATOM 686 C C . THR A 1 88 ? -16.818 32.772 -4.594 1.00 46.94 88 THR A C 1
ATOM 688 O O . THR A 1 88 ? -18.028 32.690 -4.782 1.00 46.94 88 THR A O 1
ATOM 691 N N . SER A 1 89 ? -16.314 33.574 -3.657 1.00 44.41 89 SER A N 1
ATOM 692 C CA . SER A 1 89 ? -17.125 34.618 -3.028 1.00 44.41 89 SER A CA 1
ATOM 693 C C . SER A 1 89 ? -16.394 35.956 -3.074 1.00 44.41 89 SER A C 1
ATOM 695 O O . SER A 1 89 ? -15.199 36.064 -2.808 1.00 44.41 89 SER A O 1
ATOM 697 N N . THR A 1 90 ? -17.130 36.951 -3.544 1.00 48.97 90 THR A N 1
ATOM 698 C CA . THR A 1 90 ? -16.724 38.311 -3.891 1.00 48.97 90 THR A CA 1
ATOM 699 C C . THR A 1 90 ? -16.246 39.128 -2.692 1.00 48.97 90 THR A C 1
ATOM 701 O O . THR A 1 90 ? -16.761 38.964 -1.595 1.00 48.97 90 THR A O 1
ATOM 704 N N . GLU A 1 91 ? -15.295 40.031 -2.965 1.00 51.31 91 GLU A N 1
ATOM 705 C CA . GLU A 1 91 ? -14.924 41.243 -2.216 1.00 51.31 91 GLU A CA 1
ATOM 706 C C . GLU A 1 91 ? -15.348 41.346 -0.739 1.00 51.31 91 GLU A C 1
ATOM 708 O O . GLU A 1 91 ? -16.489 41.656 -0.416 1.00 51.31 91 GLU A O 1
ATOM 713 N N . GLY A 1 92 ? -14.344 41.299 0.139 1.00 54.38 92 GLY A N 1
ATOM 714 C CA . GLY A 1 92 ? -14.336 42.129 1.340 1.00 54.38 92 GLY A CA 1
ATOM 715 C C . GLY A 1 92 ? -15.211 41.655 2.494 1.00 54.38 92 GLY A C 1
ATOM 716 O O . GLY A 1 92 ? -16.117 42.366 2.907 1.00 54.38 92 GLY A O 1
ATOM 717 N N . GLU A 1 93 ? -14.837 40.551 3.133 1.00 38.34 93 GLU A N 1
ATOM 718 C CA . GLU A 1 93 ? -15.144 40.369 4.550 1.00 38.34 93 GLU A CA 1
ATOM 719 C C . GLU A 1 93 ? -13.925 39.799 5.268 1.00 38.34 93 GLU A C 1
ATOM 721 O O . GLU A 1 93 ? -13.240 38.904 4.774 1.00 38.34 93 GLU A O 1
ATOM 726 N N . HIS A 1 94 ? -13.610 40.389 6.420 1.00 54.19 94 HIS A N 1
ATOM 727 C CA . HIS A 1 94 ? -12.535 39.962 7.297 1.00 54.19 94 HIS A CA 1
ATOM 728 C C . HIS A 1 94 ? -12.793 38.520 7.743 1.00 54.19 94 HIS A C 1
ATOM 730 O O . HIS A 1 94 ? -13.446 38.295 8.759 1.00 54.19 94 HIS A O 1
ATOM 736 N N . THR A 1 95 ? -12.268 37.533 7.018 1.00 50.25 95 THR A N 1
ATOM 737 C CA . THR A 1 95 ? -12.147 36.182 7.560 1.00 50.25 95 THR A CA 1
ATOM 738 C C . THR A 1 95 ? -11.266 36.299 8.799 1.00 50.25 95 THR A C 1
ATOM 740 O O . THR A 1 95 ? -10.113 36.728 8.657 1.00 50.25 95 THR A O 1
ATOM 743 N N . PRO A 1 96 ? -11.773 36.001 10.012 1.00 46.31 96 PRO A N 1
ATOM 744 C CA . PRO A 1 96 ? -10.934 36.028 11.192 1.00 46.31 96 PRO A CA 1
ATOM 745 C C . PRO A 1 96 ? -9.790 35.061 10.925 1.00 46.31 96 PRO A C 1
ATOM 747 O O . PRO A 1 96 ? -10.015 33.895 10.599 1.00 46.31 96 PRO A O 1
ATOM 750 N N . THR A 1 97 ? -8.562 35.567 10.998 1.00 51.09 97 THR A N 1
ATOM 751 C CA . THR A 1 97 ? -7.364 34.737 11.004 1.00 51.09 97 THR A CA 1
ATOM 752 C C . THR A 1 97 ? -7.629 33.617 12.008 1.00 51.09 97 THR A C 1
ATOM 754 O O . THR A 1 97 ? -7.906 33.948 13.165 1.00 51.09 97 THR A O 1
ATOM 757 N N . PRO A 1 98 ? -7.650 32.328 11.612 1.00 49.12 98 PRO A N 1
ATOM 758 C CA . PRO A 1 98 ? -7.958 31.264 12.552 1.00 49.12 98 PRO A CA 1
ATOM 759 C C . PRO A 1 98 ? -6.949 31.372 13.688 1.00 49.12 98 PRO A C 1
ATOM 761 O O . PRO A 1 98 ? -5.739 31.303 13.455 1.00 49.12 98 PRO A O 1
ATOM 764 N N . SER A 1 99 ? -7.454 31.654 14.891 1.00 52.72 99 SER A N 1
ATOM 765 C CA . SER A 1 99 ? -6.629 31.831 16.079 1.00 52.72 99 SER A CA 1
ATOM 766 C C . SER A 1 99 ? -5.666 30.649 16.176 1.00 52.72 99 SER A C 1
ATOM 768 O O . SER A 1 99 ? -6.119 29.509 16.024 1.00 52.72 99 SER A O 1
ATOM 770 N N . PRO A 1 100 ? -4.358 30.877 16.397 1.00 56.38 100 PRO A N 1
ATOM 771 C CA . PRO A 1 100 ? -3.427 29.781 16.595 1.00 56.38 100 PRO A CA 1
ATOM 772 C C . PRO A 1 100 ? -3.966 28.926 17.737 1.00 56.38 100 PRO A C 1
ATOM 774 O O . PRO A 1 100 ? -4.155 29.424 18.849 1.00 56.38 100 PRO A O 1
ATOM 777 N N . GLY A 1 101 ? -4.295 27.667 17.441 1.00 60.38 101 GLY A N 1
ATOM 778 C CA . GLY A 1 101 ? -4.689 26.723 18.476 1.00 60.38 101 GLY A CA 1
ATOM 779 C C . GLY A 1 101 ? -3.608 26.697 19.552 1.00 60.38 101 GLY A C 1
ATOM 780 O O . GLY A 1 101 ? -2.421 26.829 19.241 1.00 60.38 101 GLY A O 1
ATOM 781 N N . LEU A 1 102 ? -4.020 26.588 20.813 1.00 68.12 102 LEU A N 1
ATOM 782 C CA . LEU A 1 102 ? -3.071 26.544 21.918 1.00 68.12 102 LEU A CA 1
ATOM 783 C C . LEU A 1 102 ? -2.093 25.374 21.713 1.00 68.12 102 LEU A C 1
ATOM 785 O O . LEU A 1 102 ? -2.507 24.325 21.207 1.00 68.12 102 LEU A O 1
ATOM 789 N N . PRO A 1 103 ? -0.809 25.537 22.086 1.00 70.06 103 PRO A N 1
ATOM 790 C CA . PRO A 1 103 ? 0.123 24.423 22.131 1.00 70.06 103 PRO A CA 1
ATOM 791 C C . PRO A 1 103 ? -0.477 23.338 23.020 1.00 70.06 103 PRO A C 1
ATOM 793 O O . PRO A 1 103 ? -0.791 23.592 24.180 1.00 70.06 103 PRO A O 1
ATOM 796 N N . MET A 1 104 ? -0.669 22.158 22.451 1.00 77.50 104 MET A N 1
ATOM 797 C CA . MET A 1 104 ? -1.205 20.999 23.147 1.00 77.50 104 MET A CA 1
ATOM 798 C C . MET A 1 104 ? -0.062 20.022 23.395 1.00 77.50 104 MET A C 1
ATOM 800 O O . MET A 1 104 ? 0.819 19.859 22.543 1.00 77.50 104 MET A O 1
ATOM 804 N N . THR A 1 105 ? -0.060 19.389 24.563 1.00 82.12 105 THR A N 1
ATOM 805 C CA . THR A 1 105 ? 0.904 18.333 24.870 1.00 82.12 105 THR A CA 1
ATOM 806 C C . THR A 1 105 ? 0.632 17.098 24.013 1.00 82.12 105 THR A C 1
ATOM 808 O O . THR A 1 105 ? -0.439 16.934 23.427 1.00 82.12 105 THR A O 1
ATOM 811 N N . GLN A 1 106 ? 1.614 16.210 23.902 1.00 80.75 106 GLN A N 1
ATOM 812 C CA . GLN A 1 106 ? 1.442 15.013 23.086 1.00 80.75 106 GLN A CA 1
ATOM 813 C C . GLN A 1 106 ? 0.419 14.026 23.675 1.00 80.75 106 GLN A C 1
ATOM 815 O O . GLN A 1 106 ? -0.355 13.432 22.933 1.00 80.75 106 GLN A O 1
ATOM 820 N N . GLU A 1 107 ? 0.351 13.906 24.999 1.00 85.00 107 GLU A N 1
ATOM 821 C CA . GLU A 1 107 ? -0.640 13.054 25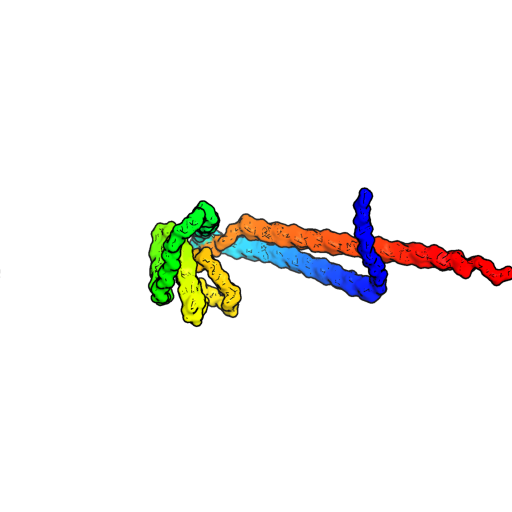.666 1.00 85.00 107 GLU A CA 1
ATOM 822 C C . GLU A 1 107 ? -2.074 13.554 25.419 1.00 85.00 107 GLU A C 1
ATOM 824 O O . GLU A 1 107 ? -2.967 12.774 25.089 1.00 85.00 107 GLU A O 1
ATOM 829 N N . GLU A 1 108 ? -2.288 14.871 25.489 1.00 88.31 108 GLU A N 1
ATOM 830 C CA . GLU A 1 108 ? -3.576 15.494 25.161 1.00 88.31 108 GLU A CA 1
ATOM 831 C C . GLU A 1 108 ? -3.952 15.287 23.686 1.00 88.31 108 GLU A C 1
ATOM 833 O O . GLU A 1 108 ? -5.115 15.019 23.378 1.00 88.31 108 GLU A O 1
ATOM 838 N N . PHE A 1 109 ? -2.972 15.364 22.775 1.00 88.69 109 PHE A N 1
ATOM 839 C CA . PHE A 1 109 ? -3.187 15.082 21.356 1.00 88.69 109 PHE A CA 1
ATOM 840 C C . PHE A 1 109 ? -3.712 13.669 21.134 1.00 88.69 109 PHE A C 1
ATOM 842 O O . PHE A 1 109 ? -4.725 13.496 20.455 1.00 88.69 109 PHE A O 1
ATOM 849 N N . GLU A 1 110 ? -3.032 12.682 21.707 1.00 89.25 110 GLU A N 1
ATOM 850 C CA . GLU A 1 110 ? -3.346 11.272 21.511 1.00 89.25 110 GLU A CA 1
ATOM 851 C C . GLU A 1 110 ? -4.656 10.875 22.171 1.00 89.25 110 GLU A C 1
ATOM 853 O O . GLU A 1 110 ? -5.437 10.145 21.568 1.00 89.25 110 GLU A O 1
ATOM 858 N N . SER A 1 111 ? -4.932 11.392 23.368 1.00 91.19 111 SER A N 1
ATOM 859 C CA . SER A 1 111 ? -6.212 11.185 24.045 1.00 91.19 111 SER A CA 1
ATOM 860 C C . SER A 1 111 ? -7.379 11.687 23.185 1.00 91.19 111 SER A C 1
ATOM 862 O O . SER A 1 111 ? -8.271 10.917 22.830 1.00 91.19 111 SER A O 1
ATOM 864 N N . ALA A 1 112 ? -7.313 12.940 22.721 1.00 92.31 112 ALA A N 1
ATOM 865 C CA . ALA A 1 112 ? -8.353 13.514 21.869 1.00 92.31 112 ALA A CA 1
ATOM 866 C C . ALA A 1 112 ? -8.454 12.825 20.493 1.00 92.31 112 ALA A C 1
ATOM 868 O O . ALA A 1 112 ? -9.546 12.697 19.934 1.00 92.31 112 ALA A O 1
ATOM 869 N N . LEU A 1 113 ? -7.331 12.359 19.933 1.00 92.81 113 LEU A N 1
ATOM 870 C CA . LEU A 1 113 ? -7.334 11.590 18.688 1.00 92.81 113 LEU A CA 1
ATOM 871 C C . LEU A 1 113 ? -8.048 10.245 18.868 1.00 92.81 113 LEU A C 1
ATOM 873 O O . LEU A 1 113 ? -8.878 9.893 18.031 1.00 92.81 113 LEU A O 1
ATOM 877 N N . ASN A 1 114 ? -7.760 9.525 19.955 1.00 93.00 114 ASN A N 1
ATOM 878 C CA . ASN A 1 114 ? -8.438 8.272 20.279 1.00 93.00 114 ASN A CA 1
ATOM 879 C C . ASN A 1 114 ? -9.942 8.493 20.482 1.00 93.00 114 ASN A C 1
ATOM 881 O O . ASN A 1 114 ? -10.731 7.770 19.886 1.00 93.00 114 ASN A O 1
ATOM 885 N N . ASP A 1 115 ? -10.352 9.557 21.180 1.00 95.31 115 ASP A N 1
ATOM 886 C CA . ASP A 1 115 ? -11.772 9.899 21.340 1.00 95.31 115 ASP A CA 1
ATOM 887 C C . ASP A 1 115 ? -12.483 10.107 19.991 1.00 95.31 115 ASP A C 1
ATOM 889 O O . ASP A 1 115 ? -13.621 9.669 19.791 1.00 95.31 115 ASP A O 1
ATOM 893 N N . HIS A 1 116 ? -11.831 10.784 19.038 1.00 94.94 116 HIS A N 1
ATOM 894 C CA . HIS A 1 116 ? -12.378 10.956 17.691 1.00 94.94 116 HIS A CA 1
ATOM 895 C C . HIS A 1 116 ? -12.479 9.634 16.924 1.00 94.94 116 HIS A C 1
ATOM 897 O O . HIS A 1 116 ? -13.465 9.429 16.209 1.00 94.94 116 HIS A O 1
ATOM 903 N N . ILE A 1 117 ? -11.486 8.753 17.069 1.00 94.94 117 ILE A N 1
ATOM 904 C CA . ILE A 1 117 ? -11.449 7.430 16.436 1.00 94.94 117 ILE A CA 1
ATOM 905 C C . ILE A 1 117 ? -12.540 6.521 17.011 1.00 94.94 117 ILE A C 1
ATOM 907 O O . ILE A 1 117 ? -13.294 5.924 16.243 1.00 94.94 117 ILE A O 1
ATOM 911 N N . ASP A 1 118 ? -12.690 6.476 18.334 1.00 94.12 118 ASP A N 1
ATOM 912 C CA . ASP A 1 118 ? -13.693 5.662 19.028 1.00 94.12 118 ASP A CA 1
ATOM 913 C C . ASP A 1 118 ? -15.121 6.080 18.647 1.00 94.12 118 ASP A C 1
ATOM 915 O O . ASP A 1 118 ? -16.021 5.250 18.512 1.00 94.12 118 ASP A O 1
ATOM 919 N N . GLN A 1 119 ? -15.327 7.376 18.396 1.00 95.44 119 GLN A N 1
ATOM 920 C CA . GLN A 1 119 ? -16.595 7.930 17.910 1.00 95.44 119 GLN A CA 1
ATOM 921 C C . GLN A 1 119 ? -16.758 7.852 16.381 1.00 95.44 119 GLN A C 1
ATOM 923 O O . GLN A 1 119 ? -17.769 8.329 15.862 1.00 95.44 119 GLN A O 1
ATOM 928 N N . GLN A 1 120 ? -15.777 7.304 15.654 1.00 94.38 120 GLN A N 1
ATOM 929 C CA . GLN A 1 120 ? -15.724 7.244 14.185 1.00 94.38 120 GLN A CA 1
ATOM 930 C C . GLN A 1 120 ? -15.919 8.614 13.505 1.00 94.38 120 GLN A C 1
ATOM 932 O O . GLN A 1 120 ? -16.464 8.726 12.404 1.00 94.38 120 GLN A O 1
ATOM 937 N N . ARG A 1 121 ? -15.474 9.695 14.159 1.00 95.00 121 ARG A N 1
ATOM 938 C CA . ARG A 1 121 ? -15.571 11.076 13.661 1.00 95.00 121 ARG A CA 1
ATOM 939 C C . ARG A 1 121 ? -14.364 11.418 12.787 1.00 95.00 121 ARG A C 1
ATOM 941 O O . ARG A 1 121 ? -13.541 12.262 13.143 1.00 95.00 121 ARG A O 1
ATOM 948 N N . TRP A 1 122 ? -14.269 10.772 11.626 1.00 94.88 122 TRP A N 1
ATOM 949 C CA . TRP A 1 122 ? -13.116 10.874 10.720 1.00 94.88 122 TRP A CA 1
ATOM 950 C C . TRP A 1 122 ? -12.744 12.310 10.303 1.00 94.88 122 TRP A C 1
ATOM 952 O O . TRP A 1 122 ? -11.562 12.645 10.392 1.00 94.88 122 TRP A O 1
ATOM 962 N N . PRO A 1 123 ? -13.686 13.212 9.946 1.00 93.00 123 PRO A N 1
ATOM 963 C CA . PRO A 1 123 ? -13.335 14.596 9.604 1.00 93.00 123 PRO A CA 1
ATOM 964 C C . PRO A 1 123 ? -12.727 15.376 10.780 1.00 93.00 123 PRO A C 1
ATOM 966 O O . PRO A 1 123 ? -11.801 16.174 10.600 1.00 93.00 123 PRO A O 1
ATOM 969 N N . SER A 1 124 ? -13.217 15.128 12.001 1.00 92.38 124 SER A N 1
ATOM 970 C CA . SER A 1 124 ? -12.674 15.728 13.224 1.00 92.38 124 SER A CA 1
ATOM 971 C C . SER A 1 124 ? -11.274 15.197 13.521 1.00 92.38 124 SER A C 1
ATOM 973 O O . SER A 1 124 ? -10.380 15.994 13.787 1.00 92.38 124 SER A O 1
ATOM 975 N N . ALA A 1 125 ? -11.054 13.885 13.381 1.00 93.62 125 ALA A N 1
ATOM 976 C CA . ALA A 1 125 ? -9.731 13.276 13.518 1.00 93.62 125 ALA A CA 1
ATOM 977 C C . ALA A 1 125 ? -8.723 13.869 12.515 1.00 93.62 125 ALA A C 1
ATOM 979 O O . ALA A 1 125 ? -7.637 14.290 12.911 1.00 93.62 125 ALA A O 1
ATOM 980 N N . ILE A 1 126 ? -9.100 13.992 11.235 1.00 91.56 126 ILE A N 1
ATOM 981 C CA . ILE A 1 126 ? -8.265 14.612 10.190 1.00 91.56 126 ILE A CA 1
ATOM 982 C C . ILE A 1 126 ? -7.916 16.058 10.559 1.00 91.56 126 ILE A C 1
ATOM 984 O O . ILE A 1 126 ? -6.749 16.454 10.511 1.00 91.56 126 ILE A O 1
ATOM 988 N N . SER A 1 127 ? -8.912 16.851 10.957 1.00 90.44 127 SER A N 1
ATOM 989 C CA . SER A 1 127 ? -8.717 18.258 11.327 1.00 90.44 127 SER A CA 1
ATOM 990 C C . SER A 1 127 ? -7.793 18.411 12.537 1.00 90.44 127 SER A C 1
ATOM 992 O O . SER A 1 127 ? -6.909 19.270 12.529 1.00 90.44 127 SER A O 1
ATOM 994 N N . HIS A 1 128 ? -7.948 17.538 13.534 1.00 89.81 128 HIS A N 1
ATOM 995 C CA . HIS A 1 128 ? -7.122 17.493 14.740 1.00 89.81 128 HIS A CA 1
ATOM 996 C C . HIS A 1 128 ? -5.653 17.193 14.419 1.00 89.81 128 HIS A C 1
ATOM 998 O O . HIS A 1 128 ? -4.763 17.938 14.833 1.00 89.81 128 HIS A O 1
ATOM 1004 N N . VAL A 1 129 ? -5.383 16.180 13.584 1.00 89.25 129 VAL A N 1
ATOM 1005 C CA . VAL A 1 129 ? -4.018 15.849 13.131 1.00 89.25 129 VAL A CA 1
ATOM 1006 C C . VAL A 1 129 ? -3.404 16.994 12.320 1.00 89.25 129 VAL A C 1
ATOM 1008 O O . VAL A 1 129 ? -2.253 17.370 12.559 1.00 89.25 129 VAL A O 1
ATOM 1011 N N . ARG A 1 130 ? -4.163 17.605 11.399 1.00 87.44 130 ARG A N 1
ATOM 1012 C CA . ARG A 1 130 ? -3.705 18.771 10.617 1.00 87.44 130 ARG A CA 1
ATOM 1013 C C . ARG A 1 130 ? -3.351 19.950 11.521 1.00 87.44 130 ARG A C 1
ATOM 1015 O O . ARG A 1 130 ? -2.323 20.598 11.319 1.00 87.44 130 ARG A O 1
ATOM 1022 N N . GLN A 1 131 ? -4.192 20.237 12.514 1.00 86.12 131 GLN A N 1
ATOM 1023 C CA . GLN A 1 131 ? -3.963 21.310 13.477 1.00 86.12 131 GLN A CA 1
ATOM 1024 C C . GLN A 1 131 ? -2.710 21.048 14.311 1.00 86.12 131 GLN A C 1
ATOM 1026 O O . GLN A 1 131 ? -1.867 21.940 14.417 1.00 86.12 131 GLN A O 1
ATOM 1031 N N . TYR A 1 132 ? -2.556 19.836 14.843 1.00 83.88 132 TYR A N 1
ATOM 1032 C CA . TYR A 1 132 ? -1.387 19.459 15.628 1.00 83.88 132 TYR A CA 1
ATOM 1033 C C . TYR A 1 132 ? -0.095 19.579 14.808 1.00 83.88 132 TYR A C 1
ATOM 1035 O O . TYR A 1 132 ? 0.820 20.294 15.211 1.00 83.88 132 TYR A O 1
ATOM 1043 N N . LYS A 1 133 ? -0.053 19.015 13.589 1.00 81.75 133 LYS A N 1
ATOM 1044 C CA . LYS A 1 133 ? 1.097 19.145 12.671 1.00 81.75 133 LYS A CA 1
ATOM 1045 C C . LYS A 1 133 ? 1.446 20.607 12.382 1.00 81.75 133 LYS A C 1
ATOM 1047 O O . LYS A 1 133 ? 2.626 20.964 12.372 1.00 81.75 133 LYS A O 1
ATOM 1052 N N . ARG A 1 134 ? 0.439 21.464 12.168 1.00 79.69 134 ARG A N 1
ATOM 1053 C CA . ARG A 1 134 ? 0.634 22.906 11.940 1.00 79.69 134 ARG A CA 1
ATOM 1054 C C . ARG A 1 134 ? 1.289 23.579 13.149 1.00 79.69 134 ARG A C 1
ATOM 1056 O O . ARG A 1 134 ? 2.265 24.300 12.971 1.00 79.69 134 ARG A O 1
ATOM 1063 N N . ILE A 1 135 ? 0.783 23.331 14.357 1.00 76.44 135 ILE A N 1
ATOM 1064 C CA . ILE A 1 135 ? 1.285 23.943 15.598 1.00 76.44 135 ILE A CA 1
ATOM 1065 C C . ILE A 1 135 ? 2.708 23.457 15.914 1.00 76.44 135 ILE A C 1
ATOM 1067 O O . ILE A 1 135 ? 3.579 24.277 16.200 1.00 76.44 135 ILE A O 1
ATOM 1071 N N . THR A 1 136 ? 2.982 22.156 15.788 1.00 73.88 136 THR A N 1
ATOM 1072 C CA . THR A 1 136 ? 4.320 21.584 16.025 1.00 73.88 136 THR A CA 1
ATOM 1073 C C . THR A 1 136 ? 5.351 22.128 15.036 1.00 73.88 136 THR A C 1
ATOM 1075 O O . THR A 1 136 ? 6.460 22.480 15.431 1.00 73.88 136 THR A O 1
ATOM 1078 N N . THR A 1 137 ? 4.968 22.291 13.763 1.00 73.50 137 THR A N 1
ATOM 1079 C CA . THR A 1 137 ? 5.835 22.906 12.743 1.00 73.50 137 THR A CA 1
ATOM 1080 C C . THR A 1 137 ? 6.145 24.372 13.066 1.00 73.50 137 THR A C 1
ATOM 1082 O O . THR A 1 137 ? 7.284 24.803 12.903 1.00 73.50 137 THR A O 1
ATOM 1085 N N . LEU A 1 138 ? 5.154 25.139 13.537 1.00 69.38 138 LEU A N 1
ATOM 1086 C CA . LEU A 1 138 ? 5.324 26.554 13.895 1.00 69.38 138 LEU A CA 1
ATOM 1087 C C . LEU A 1 138 ? 6.199 26.754 15.137 1.00 69.38 138 LEU A C 1
ATOM 1089 O O . LEU A 1 138 ? 6.938 27.732 15.209 1.00 69.38 138 LEU A O 1
ATOM 1093 N N . ASN A 1 139 ? 6.141 25.829 16.094 1.00 64.44 139 ASN A N 1
ATOM 1094 C CA . ASN A 1 139 ? 6.861 25.944 17.361 1.00 64.44 139 ASN A CA 1
ATOM 1095 C C . ASN A 1 139 ? 8.309 25.429 17.306 1.00 64.44 139 ASN A C 1
ATOM 1097 O O . ASN A 1 139 ? 8.978 25.442 18.337 1.00 64.44 139 ASN A O 1
ATOM 1101 N N . ALA A 1 140 ? 8.791 24.969 16.140 1.00 60.28 140 ALA A N 1
ATOM 1102 C CA . ALA A 1 140 ? 10.113 24.348 15.961 1.00 60.28 140 ALA A CA 1
ATOM 1103 C C . ALA A 1 140 ? 10.431 23.249 16.999 1.00 60.28 140 ALA A C 1
ATOM 1105 O O . ALA A 1 140 ? 11.595 22.952 17.264 1.00 60.28 140 ALA A O 1
ATOM 1106 N N . ALA A 1 141 ? 9.390 22.661 17.593 1.00 57.31 141 ALA A N 1
ATOM 1107 C CA . ALA A 1 141 ? 9.511 21.538 18.501 1.00 57.31 141 ALA A CA 1
ATOM 1108 C C . ALA A 1 141 ? 9.875 20.295 17.685 1.00 57.31 141 ALA A C 1
ATOM 1110 O O . ALA A 1 141 ? 9.479 20.181 16.519 1.00 57.31 141 ALA A O 1
ATOM 1111 N N . ASP A 1 142 ? 10.637 19.383 18.291 1.00 54.50 142 ASP A N 1
ATOM 1112 C CA . ASP A 1 142 ? 11.028 18.123 17.666 1.00 54.50 142 ASP A CA 1
ATOM 1113 C C . ASP A 1 142 ? 9.811 17.471 16.996 1.00 54.50 142 ASP A C 1
ATOM 1115 O O . ASP A 1 142 ? 8.800 17.195 17.643 1.00 54.50 142 ASP A O 1
ATOM 1119 N N . GLN A 1 143 ? 9.904 17.219 15.685 1.00 56.75 143 GLN A N 1
ATOM 1120 C CA . GLN A 1 143 ? 8.847 16.598 14.869 1.00 56.75 143 GLN A CA 1
ATOM 1121 C C . GLN A 1 143 ? 8.684 15.101 15.169 1.00 56.75 143 GLN A C 1
ATOM 1123 O O . GLN A 1 143 ? 8.308 14.315 14.299 1.00 56.75 143 GLN A O 1
ATOM 1128 N N . ASN A 1 144 ? 8.961 14.693 16.402 1.00 52.22 144 ASN A N 1
ATOM 1129 C CA . ASN A 1 144 ? 8.705 13.354 16.886 1.00 52.22 144 ASN A CA 1
ATOM 1130 C C . ASN A 1 144 ? 7.202 13.233 17.165 1.00 52.22 144 ASN A C 1
ATOM 1132 O O . ASN A 1 144 ? 6.780 13.128 18.310 1.00 52.22 144 ASN A O 1
ATOM 1136 N N . LEU A 1 145 ? 6.380 13.259 16.108 1.00 54.78 145 LEU A N 1
ATOM 1137 C CA . LEU A 1 145 ? 5.013 12.739 16.157 1.00 54.78 145 LEU A CA 1
ATOM 1138 C C . LEU A 1 145 ? 5.117 11.226 16.394 1.00 54.78 145 LEU A C 1
ATOM 1140 O O . LEU A 1 145 ? 5.011 10.429 15.465 1.00 54.78 145 LEU A O 1
ATOM 1144 N N . THR A 1 146 ? 5.435 10.808 17.616 1.00 53.53 146 THR A N 1
ATOM 1145 C CA . THR A 1 146 ? 5.693 9.397 17.901 1.00 53.53 146 THR A CA 1
ATOM 1146 C C . THR A 1 146 ? 5.058 8.956 19.205 1.00 53.53 146 THR A C 1
ATOM 1148 O O . THR A 1 146 ? 5.644 9.153 20.264 1.00 53.53 146 THR A O 1
ATOM 1151 N N . ILE A 1 147 ? 3.916 8.276 19.071 1.00 48.62 147 ILE A N 1
ATOM 1152 C CA . ILE A 1 147 ? 3.540 7.071 19.840 1.00 48.62 147 ILE A CA 1
ATOM 1153 C C . ILE A 1 147 ? 3.168 5.897 18.896 1.00 48.62 147 ILE A C 1
ATOM 1155 O O . ILE A 1 147 ? 3.217 4.740 19.294 1.00 48.62 147 ILE A O 1
ATOM 1159 N N . PHE A 1 148 ? 2.973 6.151 17.592 1.00 51.84 148 PHE A N 1
ATOM 1160 C CA . PHE A 1 148 ? 2.701 5.146 16.543 1.00 51.84 148 PHE A CA 1
ATOM 1161 C C . PHE A 1 148 ? 3.927 4.680 15.739 1.00 51.84 148 PHE A C 1
ATOM 1163 O O . PHE A 1 148 ? 3.792 4.011 14.713 1.00 51.84 148 PHE A O 1
ATOM 1170 N N . SER A 1 149 ? 5.134 5.044 16.174 1.00 45.78 149 SER A N 1
ATOM 1171 C CA . SER A 1 149 ? 6.368 4.622 15.513 1.00 45.78 149 SER A CA 1
ATOM 1172 C C . SER A 1 149 ? 6.737 3.207 15.937 1.00 45.78 149 SER A C 1
ATOM 1174 O O . SER A 1 149 ? 7.439 3.012 16.928 1.00 45.78 149 SER A O 1
ATOM 1176 N N . TYR A 1 150 ? 6.353 2.213 15.135 1.00 40.84 150 TYR A N 1
ATOM 1177 C CA . TYR A 1 150 ? 7.176 1.012 15.020 1.00 40.84 150 TYR A CA 1
ATOM 1178 C C . TYR A 1 150 ? 8.537 1.464 14.484 1.00 40.84 150 TYR A C 1
ATOM 1180 O O . TYR A 1 150 ? 8.685 1.687 13.287 1.00 40.84 150 TYR A O 1
ATOM 1188 N N . SER A 1 151 ? 9.480 1.716 15.397 1.00 42.22 151 SER A N 1
ATOM 1189 C CA . SER A 1 151 ? 10.928 1.819 15.180 1.00 42.22 151 SER A CA 1
ATOM 1190 C C . SER A 1 151 ? 11.350 1.943 13.707 1.00 42.22 151 SER A C 1
ATOM 1192 O O . SER A 1 151 ? 11.546 0.925 13.041 1.00 42.22 151 SER A O 1
ATOM 1194 N N . ASN A 1 152 ? 11.528 3.155 13.174 1.00 39.22 152 ASN A N 1
ATOM 1195 C CA . ASN A 1 152 ? 12.213 3.286 11.890 1.00 39.22 152 ASN A CA 1
ATOM 1196 C C . ASN A 1 152 ? 13.117 4.518 11.834 1.00 39.22 152 ASN A C 1
ATOM 1198 O O . ASN A 1 152 ? 12.730 5.631 12.173 1.00 39.22 152 ASN A O 1
ATOM 1202 N N . LEU A 1 153 ? 14.351 4.253 11.418 1.00 41.75 153 LEU A N 1
ATOM 1203 C CA . LEU A 1 153 ? 15.544 5.094 11.443 1.00 41.75 153 LEU A CA 1
ATOM 1204 C C . LEU A 1 153 ? 15.532 6.215 10.387 1.00 41.75 153 LEU A C 1
ATOM 1206 O O . LEU A 1 153 ? 16.578 6.807 10.125 1.00 41.75 153 LEU A O 1
ATOM 1210 N N . ASP A 1 154 ? 14.390 6.488 9.749 1.00 42.06 154 ASP A N 1
ATOM 1211 C CA . ASP A 1 154 ? 14.311 7.406 8.616 1.00 42.06 154 ASP A CA 1
ATOM 1212 C C . ASP A 1 154 ? 13.357 8.573 8.897 1.00 42.06 154 ASP A C 1
ATOM 1214 O O . ASP A 1 154 ? 12.170 8.556 8.571 1.00 42.06 154 ASP A O 1
ATOM 1218 N N . SER A 1 155 ? 13.916 9.637 9.475 1.00 44.62 155 SER A N 1
ATOM 1219 C CA . SER A 1 155 ? 13.268 10.936 9.708 1.00 44.62 155 SER A CA 1
ATOM 1220 C C . SER A 1 155 ? 12.790 11.643 8.426 1.00 44.62 155 SER A C 1
ATOM 1222 O O . SER A 1 155 ? 12.232 12.738 8.493 1.00 44.62 155 SER A O 1
ATOM 1224 N N . ARG A 1 156 ? 12.996 11.040 7.245 1.00 43.19 156 ARG A N 1
ATOM 1225 C CA . ARG A 1 156 ? 12.508 11.533 5.948 1.00 43.19 156 ARG A CA 1
ATOM 1226 C C . ARG A 1 156 ? 11.086 11.077 5.618 1.00 43.19 156 ARG A C 1
ATOM 1228 O O . ARG A 1 156 ? 10.475 11.649 4.714 1.00 43.19 156 ARG A O 1
ATOM 1235 N N . LEU A 1 157 ? 10.541 10.090 6.333 1.00 50.28 157 LEU A N 1
ATOM 1236 C CA . LEU A 1 157 ? 9.151 9.663 6.170 1.00 50.28 157 LEU A CA 1
ATOM 1237 C C . LEU A 1 157 ? 8.229 10.630 6.919 1.00 50.28 157 LEU A C 1
ATOM 1239 O O . LEU A 1 157 ? 7.893 10.441 8.084 1.00 50.28 157 LEU A O 1
ATOM 1243 N N . LYS A 1 158 ? 7.822 11.705 6.240 1.00 57.84 158 LYS A N 1
ATOM 1244 C CA . LYS A 1 158 ? 6.717 12.544 6.711 1.00 57.84 158 LYS A CA 1
ATOM 1245 C C . LYS A 1 158 ? 5.438 11.714 6.657 1.00 57.84 158 LYS A C 1
ATOM 1247 O O . LYS A 1 158 ? 4.932 11.458 5.570 1.00 57.84 158 LYS A O 1
ATOM 1252 N N . PHE A 1 159 ? 4.921 11.307 7.812 1.00 64.81 159 PHE A N 1
ATOM 1253 C CA . PHE A 1 159 ? 3.618 10.655 7.875 1.00 64.81 159 PHE A CA 1
ATOM 1254 C C . PHE A 1 159 ? 2.524 11.634 7.420 1.00 64.81 159 PHE A C 1
ATOM 1256 O O . PHE A 1 159 ? 2.422 12.774 7.903 1.00 64.81 159 PHE A O 1
ATOM 1263 N N . ASP A 1 160 ? 1.720 11.200 6.453 1.00 79.06 160 ASP A N 1
ATOM 1264 C CA . ASP A 1 160 ? 0.493 11.894 6.079 1.00 79.06 160 ASP A CA 1
ATOM 1265 C C . ASP A 1 160 ? -0.554 11.765 7.200 1.00 79.06 160 ASP A C 1
ATOM 1267 O O . ASP A 1 160 ? -0.408 10.977 8.139 1.00 79.06 160 ASP A O 1
ATOM 1271 N N . GLU A 1 161 ? -1.589 12.606 7.160 1.00 85.12 161 GLU A N 1
ATOM 1272 C CA . GLU A 1 161 ? -2.648 12.593 8.178 1.00 85.12 161 GLU A CA 1
ATOM 1273 C C . GLU A 1 161 ? -3.312 11.213 8.275 1.00 85.12 161 GLU A C 1
ATOM 1275 O O . GLU A 1 161 ? -3.596 10.728 9.369 1.00 85.12 161 GLU A O 1
ATOM 1280 N N . MET A 1 162 ? -3.510 10.579 7.119 1.00 88.06 162 MET A N 1
ATOM 1281 C CA . MET A 1 162 ? -4.107 9.258 6.964 1.00 88.06 162 MET A CA 1
ATOM 1282 C C . MET A 1 162 ? -3.343 8.188 7.751 1.00 88.06 162 MET A C 1
ATOM 1284 O O . MET A 1 162 ? -3.940 7.470 8.551 1.00 88.06 162 MET A O 1
ATOM 1288 N N . SER A 1 163 ? -2.024 8.098 7.568 1.00 87.25 163 SER A N 1
ATOM 1289 C CA . SER A 1 163 ? -1.187 7.086 8.219 1.00 87.25 163 SER A CA 1
ATOM 1290 C C . SER A 1 163 ? -1.191 7.237 9.736 1.00 87.25 163 SER A C 1
ATOM 1292 O O . SER A 1 163 ? -1.193 6.238 10.450 1.00 87.25 163 SER A O 1
ATOM 1294 N N . ILE A 1 164 ? -1.229 8.474 10.242 1.00 88.31 164 ILE A N 1
ATOM 1295 C CA . ILE A 1 164 ? -1.292 8.740 11.687 1.00 88.31 164 ILE A CA 1
ATOM 1296 C C . ILE A 1 164 ? -2.594 8.179 12.267 1.00 88.31 164 ILE A C 1
ATOM 1298 O O . ILE A 1 164 ? -2.561 7.454 13.260 1.00 88.31 164 ILE A O 1
ATOM 1302 N N . ILE A 1 165 ? -3.730 8.472 11.629 1.00 92.06 165 ILE A N 1
ATOM 1303 C CA . ILE A 1 165 ? -5.047 8.018 12.095 1.00 92.06 165 ILE A CA 1
ATOM 1304 C C . ILE A 1 165 ? -5.173 6.497 11.965 1.00 92.06 165 ILE A C 1
ATOM 1306 O O . ILE A 1 165 ? -5.652 5.840 12.886 1.00 92.06 165 ILE A O 1
ATOM 1310 N N . LEU A 1 166 ? -4.714 5.919 10.852 1.00 92.06 166 LEU A N 1
ATOM 1311 C CA . LEU A 1 166 ? -4.766 4.475 10.630 1.00 92.06 166 LEU A CA 1
ATOM 1312 C C . LEU A 1 166 ? -3.884 3.696 11.603 1.00 92.06 166 LEU A C 1
ATOM 1314 O O . LEU A 1 166 ? -4.300 2.641 12.075 1.00 92.06 166 LEU A O 1
ATOM 1318 N N . ASN A 1 167 ? -2.698 4.205 11.939 1.00 89.94 167 ASN A N 1
ATOM 1319 C CA . ASN A 1 167 ? -1.853 3.568 12.945 1.00 89.94 167 ASN A CA 1
ATOM 1320 C C . ASN A 1 167 ? -2.466 3.674 14.348 1.00 89.94 167 ASN A C 1
ATOM 1322 O O . ASN A 1 167 ? -2.401 2.711 15.111 1.00 89.94 167 ASN A O 1
ATOM 1326 N N . ALA A 1 168 ? -3.105 4.804 14.670 1.00 90.50 168 ALA A N 1
ATOM 1327 C CA . ALA A 1 168 ? -3.852 4.968 15.915 1.00 90.50 168 ALA A CA 1
ATOM 1328 C C . ALA A 1 168 ? -5.007 3.979 16.034 1.00 90.50 168 ALA A C 1
ATOM 1330 O O . ALA A 1 168 ? -5.139 3.280 17.041 1.00 90.50 168 ALA A O 1
ATOM 1331 N N . TYR A 1 169 ? -5.777 3.846 14.959 1.00 92.88 169 TYR A N 1
ATOM 1332 C CA . TYR A 1 169 ? -6.841 2.865 14.874 1.00 92.88 169 TYR A CA 1
ATOM 1333 C C . TYR A 1 169 ? -6.310 1.431 15.007 1.00 92.88 169 TYR A C 1
ATOM 1335 O O . TYR A 1 169 ? -6.825 0.673 15.826 1.00 92.88 169 TYR A O 1
ATOM 1343 N N . ALA A 1 170 ? -5.249 1.078 14.271 1.00 91.25 170 ALA A N 1
ATOM 1344 C CA . ALA A 1 170 ? -4.610 -0.237 14.333 1.00 91.25 170 ALA A CA 1
ATOM 1345 C C . ALA A 1 170 ? -4.168 -0.591 15.759 1.00 91.25 170 ALA A C 1
ATOM 1347 O O . ALA A 1 170 ? -4.474 -1.674 16.251 1.00 91.25 170 ALA A O 1
ATOM 1348 N N . HIS A 1 171 ? -3.514 0.341 16.454 1.00 88.19 171 HIS A N 1
ATOM 1349 C CA . HIS A 1 171 ? -3.091 0.132 17.834 1.00 88.19 171 HIS A CA 1
ATOM 1350 C C . HIS A 1 171 ? -4.286 -0.080 18.777 1.00 88.19 171 HIS A C 1
ATOM 1352 O O . HIS A 1 171 ? -4.253 -0.983 19.613 1.00 88.19 171 HIS A O 1
ATOM 1358 N N . SER A 1 172 ? -5.361 0.704 18.624 1.00 89.38 172 SER A N 1
ATOM 1359 C CA . SER A 1 172 ? -6.584 0.554 19.426 1.00 89.38 172 SER A CA 1
ATOM 1360 C C . SER A 1 172 ? -7.205 -0.841 19.263 1.00 89.38 172 SER A C 1
ATOM 1362 O O . SER A 1 172 ? -7.436 -1.539 20.249 1.00 89.38 172 SER A O 1
ATOM 1364 N N . ILE A 1 173 ? -7.369 -1.317 18.024 1.00 89.25 173 ILE A N 1
ATOM 1365 C CA . ILE A 1 173 ? -7.999 -2.622 17.750 1.00 89.25 173 ILE A CA 1
ATOM 1366 C C . ILE A 1 173 ? -7.091 -3.833 18.015 1.00 89.25 173 ILE A C 1
ATOM 1368 O O . ILE A 1 173 ? -7.582 -4.966 18.036 1.00 89.25 173 ILE A O 1
ATOM 1372 N N . MET A 1 174 ? -5.782 -3.616 18.165 1.00 88.19 174 MET A N 1
ATOM 1373 C CA . MET A 1 174 ? -4.801 -4.649 18.514 1.00 88.19 174 MET A CA 1
ATOM 1374 C C . MET A 1 174 ? -4.530 -4.726 20.019 1.00 88.19 174 MET A C 1
ATOM 1376 O O . MET A 1 174 ? -4.037 -5.747 20.482 1.00 88.19 174 MET A O 1
ATOM 1380 N N . LYS A 1 175 ? -4.872 -3.697 20.805 1.00 84.38 175 LYS A N 1
ATOM 1381 C CA . LYS A 1 175 ? -4.580 -3.638 22.248 1.00 84.38 175 LYS A CA 1
ATOM 1382 C C . LYS A 1 175 ? -5.091 -4.858 23.026 1.00 84.38 175 LYS A C 1
ATOM 1384 O O . LYS A 1 175 ? -4.410 -5.331 23.932 1.00 84.38 175 LYS A O 1
ATOM 1389 N N . ASP A 1 176 ? -6.249 -5.380 22.634 1.00 79.94 176 ASP A N 1
ATOM 1390 C CA . ASP A 1 176 ? -6.892 -6.533 23.276 1.00 79.94 176 ASP A CA 1
ATOM 1391 C C . ASP A 1 176 ? -6.637 -7.860 22.530 1.00 79.94 176 ASP A C 1
ATOM 1393 O O . ASP A 1 176 ? -7.214 -8.892 22.877 1.00 79.94 176 ASP A O 1
ATOM 1397 N N . ARG A 1 177 ? -5.788 -7.855 21.490 1.00 81.56 177 ARG A N 1
ATOM 1398 C CA . ARG A 1 177 ? -5.508 -9.005 20.617 1.00 81.56 177 ARG A CA 1
ATOM 1399 C C . ARG A 1 177 ? -4.003 -9.243 20.523 1.00 81.56 177 ARG A C 1
ATOM 1401 O O . ARG A 1 177 ? -3.293 -8.518 19.837 1.00 81.56 177 ARG A O 1
ATOM 1408 N N . THR A 1 178 ? -3.511 -10.284 21.187 1.00 75.81 178 THR A N 1
ATOM 1409 C CA . THR A 1 178 ? -2.072 -10.602 21.208 1.00 75.81 178 THR A CA 1
ATOM 1410 C C . THR A 1 178 ? -1.562 -11.218 19.903 1.00 75.81 178 THR A C 1
ATOM 1412 O O . THR A 1 178 ? -0.380 -11.106 19.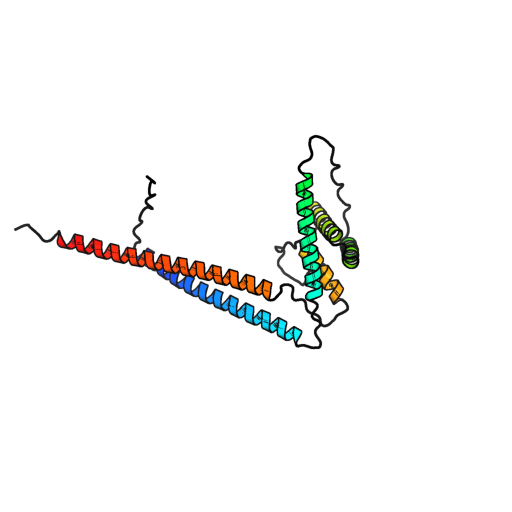611 1.00 75.81 178 THR A O 1
ATOM 1415 N N . GLU A 1 179 ? -2.449 -11.816 19.105 1.00 89.25 179 GLU A N 1
ATOM 1416 C CA . GLU A 1 179 ? -2.132 -12.531 17.862 1.00 89.25 179 GLU A CA 1
ATOM 1417 C C . GLU A 1 179 ? -3.054 -12.013 16.744 1.00 89.25 179 GLU A C 1
ATOM 1419 O O . GLU A 1 179 ? -4.103 -12.588 16.448 1.00 89.25 179 GLU A O 1
ATOM 1424 N N . ALA A 1 180 ? -2.725 -10.852 16.170 1.00 91.62 180 ALA A N 1
ATOM 1425 C CA . ALA A 1 180 ? -3.496 -10.223 15.095 1.00 91.62 180 ALA A CA 1
ATOM 1426 C C . ALA A 1 180 ? -2.581 -9.644 14.011 1.00 91.62 180 ALA A C 1
ATOM 1428 O O . ALA A 1 180 ? -1.477 -9.181 14.302 1.00 91.62 180 ALA A O 1
ATOM 1429 N N . PHE A 1 181 ? -3.043 -9.655 12.761 1.00 92.94 181 PHE A N 1
ATOM 1430 C CA . PHE A 1 181 ? -2.316 -9.074 11.634 1.00 92.94 181 PHE A CA 1
ATOM 1431 C C . PHE A 1 181 ? -3.219 -8.184 10.781 1.00 92.94 181 PHE A C 1
ATOM 1433 O O . PHE A 1 181 ? -4.430 -8.384 10.694 1.00 92.94 181 PHE A O 1
ATOM 1440 N N . ILE A 1 182 ? -2.595 -7.195 10.141 1.00 92.81 182 ILE A N 1
ATOM 1441 C CA . ILE A 1 182 ? -3.245 -6.258 9.227 1.00 92.81 182 ILE A CA 1
ATOM 1442 C C . ILE A 1 182 ? -2.544 -6.345 7.877 1.00 92.81 182 ILE A C 1
ATOM 1444 O O . ILE A 1 182 ? -1.340 -6.106 7.769 1.00 92.81 182 ILE A O 1
ATOM 1448 N N . VAL A 1 183 ? -3.320 -6.616 6.835 1.00 93.50 183 VAL A N 1
ATOM 1449 C CA . VAL A 1 183 ? -2.917 -6.470 5.439 1.00 93.50 183 VAL A CA 1
ATOM 1450 C C . VAL A 1 183 ? -3.384 -5.096 4.962 1.00 93.50 183 VAL A C 1
ATOM 1452 O O . VAL A 1 183 ? -4.550 -4.892 4.637 1.00 93.50 183 VAL A O 1
ATOM 1455 N N . SER A 1 184 ? -2.473 -4.120 4.962 1.00 88.56 184 SER A N 1
ATOM 1456 C CA . SER A 1 184 ? -2.790 -2.711 4.664 1.00 88.56 184 SER A CA 1
ATOM 1457 C C . SER A 1 184 ? -3.086 -2.430 3.186 1.00 88.56 184 SER A C 1
ATOM 1459 O O . SER A 1 184 ? -3.731 -1.429 2.861 1.00 88.56 184 SER A O 1
ATOM 1461 N N . LYS A 1 185 ? -2.623 -3.310 2.292 1.00 89.19 185 LYS A N 1
ATOM 1462 C CA . LYS A 1 185 ? -2.936 -3.316 0.861 1.00 89.19 185 LYS A CA 1
ATOM 1463 C C . LYS A 1 185 ? -3.485 -4.674 0.468 1.00 89.19 185 LYS A C 1
ATOM 1465 O O . LYS A 1 185 ? -2.816 -5.679 0.682 1.00 89.19 185 LYS A O 1
ATOM 1470 N N . SER A 1 186 ? -4.666 -4.685 -0.133 1.00 88.69 186 SER A N 1
ATOM 1471 C CA . SER A 1 186 ? -5.287 -5.901 -0.653 1.00 88.69 186 SER A CA 1
ATOM 1472 C C . SER A 1 186 ? -4.442 -6.559 -1.749 1.00 88.69 186 SER A C 1
ATOM 1474 O O . SER A 1 186 ? -3.643 -5.902 -2.424 1.00 88.69 186 SER A O 1
ATOM 1476 N N . ASP A 1 187 ? -4.674 -7.855 -1.976 1.00 88.56 187 ASP A N 1
ATOM 1477 C CA . ASP A 1 187 ? -4.021 -8.604 -3.055 1.00 88.56 187 ASP A CA 1
ATOM 1478 C C . ASP A 1 187 ? -4.277 -7.959 -4.427 1.00 88.56 187 ASP A C 1
ATOM 1480 O O . ASP A 1 187 ? -3.377 -7.914 -5.261 1.00 88.56 187 ASP A O 1
ATOM 1484 N N . SER A 1 188 ? -5.469 -7.392 -4.650 1.00 89.81 188 SER A N 1
ATOM 1485 C CA . SER A 1 188 ? -5.803 -6.668 -5.882 1.00 89.81 188 SER A CA 1
ATOM 1486 C C . SER A 1 188 ? -5.009 -5.374 -6.052 1.00 89.81 188 SER A C 1
ATOM 1488 O O . SER A 1 188 ? -4.482 -5.134 -7.135 1.00 89.81 188 SER A O 1
ATOM 1490 N N . GLU A 1 189 ? -4.880 -4.562 -4.996 1.00 90.44 189 GLU A N 1
ATOM 1491 C CA . GLU A 1 189 ? -4.098 -3.315 -5.042 1.00 90.44 189 GLU A CA 1
ATOM 1492 C C . GLU A 1 189 ? -2.618 -3.608 -5.298 1.00 90.44 189 GLU A C 1
ATOM 1494 O O . GLU A 1 189 ? -1.942 -2.909 -6.051 1.00 90.44 189 GLU A O 1
ATOM 1499 N N . LEU A 1 190 ? -2.097 -4.657 -4.664 1.00 90.50 190 LEU A N 1
ATOM 1500 C CA . LEU A 1 190 ? -0.710 -5.055 -4.828 1.00 90.50 190 LEU A CA 1
ATOM 1501 C C . LEU A 1 190 ? -0.458 -5.657 -6.221 1.00 90.50 190 LEU A C 1
ATOM 1503 O O . LEU A 1 190 ? 0.551 -5.344 -6.855 1.00 90.50 190 LEU A O 1
ATOM 1507 N N . PHE A 1 191 ? -1.396 -6.459 -6.729 1.00 91.25 191 PHE A N 1
ATOM 1508 C CA . PHE A 1 191 ? -1.355 -6.996 -8.086 1.00 91.25 191 PHE A CA 1
ATOM 1509 C C . PHE A 1 191 ? -1.354 -5.891 -9.147 1.00 91.25 191 PHE A C 1
ATOM 1511 O O . PHE A 1 191 ? -0.559 -5.955 -10.083 1.00 91.25 191 PHE A O 1
ATOM 1518 N N . GLU A 1 192 ? -2.185 -4.859 -8.991 1.00 94.19 192 GLU A N 1
ATOM 1519 C CA . GLU A 1 192 ? -2.208 -3.704 -9.895 1.00 94.19 192 GLU A CA 1
ATOM 1520 C C . GLU A 1 192 ? -0.841 -3.006 -9.948 1.00 94.19 192 GLU A C 1
ATOM 1522 O O . GLU A 1 192 ? -0.316 -2.743 -11.031 1.00 94.19 192 GLU A O 1
ATOM 1527 N N . VAL A 1 193 ? -0.199 -2.797 -8.793 1.00 93.12 193 VAL A N 1
ATOM 1528 C CA . VAL A 1 193 ? 1.160 -2.237 -8.731 1.00 93.12 193 VAL A CA 1
ATOM 1529 C C . VAL A 1 193 ? 2.159 -3.120 -9.485 1.00 93.12 193 VAL A C 1
ATOM 1531 O O . VAL A 1 193 ? 2.959 -2.611 -10.270 1.00 93.12 193 VAL A O 1
ATOM 1534 N N . TYR A 1 194 ? 2.120 -4.441 -9.292 1.00 93.00 194 TYR A N 1
ATOM 1535 C CA . TYR A 1 194 ? 3.008 -5.358 -10.013 1.00 93.00 194 TYR A CA 1
ATOM 1536 C C . TYR A 1 194 ? 2.749 -5.381 -11.520 1.00 93.00 194 TYR A C 1
ATOM 1538 O O . TYR A 1 194 ? 3.705 -5.491 -12.294 1.00 93.00 194 TYR A O 1
ATOM 1546 N N . ALA A 1 195 ? 1.492 -5.250 -11.942 1.00 93.88 195 ALA A N 1
ATOM 1547 C CA . ALA A 1 195 ? 1.118 -5.157 -13.346 1.00 93.88 195 ALA A CA 1
ATOM 1548 C C . ALA A 1 195 ? 1.688 -3.881 -13.981 1.00 93.88 195 ALA A C 1
ATOM 1550 O O . ALA A 1 195 ? 2.384 -3.976 -14.990 1.00 93.88 195 ALA A O 1
ATOM 1551 N N . ILE A 1 196 ? 1.509 -2.724 -13.335 1.00 95.69 196 ILE A N 1
ATOM 1552 C CA . ILE A 1 196 ? 2.056 -1.435 -13.789 1.00 95.69 196 ILE A CA 1
ATOM 1553 C C . ILE A 1 196 ? 3.586 -1.484 -13.867 1.00 95.69 196 ILE A C 1
ATOM 1555 O O . ILE A 1 196 ? 4.189 -1.035 -14.842 1.00 95.69 196 ILE A O 1
ATOM 1559 N N . LEU A 1 197 ? 4.251 -2.032 -12.847 1.00 94.44 197 LEU A N 1
ATOM 1560 C CA . LEU A 1 197 ? 5.709 -2.158 -12.849 1.00 94.44 197 LEU A CA 1
ATOM 1561 C C . LEU A 1 197 ? 6.192 -3.067 -13.984 1.00 94.44 197 LEU A C 1
ATOM 1563 O O . LEU A 1 197 ? 7.162 -2.738 -14.664 1.00 94.44 197 LEU A O 1
ATOM 1567 N N . SER A 1 198 ? 5.498 -4.180 -14.214 1.00 93.50 198 SER A N 1
ATOM 1568 C CA . SER A 1 198 ? 5.817 -5.108 -15.300 1.00 93.50 198 SER A CA 1
ATOM 1569 C C . SER A 1 198 ? 5.603 -4.462 -16.673 1.00 93.50 198 SER A C 1
ATOM 1571 O O . SER A 1 198 ? 6.465 -4.583 -17.540 1.00 93.50 198 SER A O 1
ATOM 1573 N N . GLU A 1 199 ? 4.508 -3.721 -16.864 1.00 94.75 199 GLU A N 1
ATOM 1574 C CA . GLU A 1 199 ? 4.224 -2.943 -18.079 1.00 94.75 199 GLU A CA 1
ATOM 1575 C C . GLU A 1 199 ? 5.312 -1.899 -18.359 1.00 94.75 199 GLU A C 1
ATOM 1577 O O . GLU A 1 199 ? 5.854 -1.838 -19.465 1.00 94.75 199 GLU A O 1
ATOM 1582 N N . ASN A 1 200 ? 5.726 -1.145 -17.339 1.00 93.62 200 ASN A N 1
ATOM 1583 C CA . ASN A 1 200 ? 6.825 -0.189 -17.459 1.00 93.62 200 ASN A CA 1
ATOM 1584 C C . ASN A 1 200 ? 8.135 -0.862 -17.896 1.00 93.62 200 ASN A C 1
ATOM 1586 O O . ASN A 1 200 ? 8.864 -0.323 -18.731 1.00 93.62 200 ASN A O 1
ATOM 1590 N N . LEU A 1 201 ? 8.428 -2.060 -17.385 1.00 94.25 201 LEU A N 1
ATOM 1591 C CA . LEU A 1 201 ? 9.595 -2.830 -17.820 1.00 94.25 201 LEU A CA 1
ATOM 1592 C C . LEU A 1 201 ? 9.460 -3.312 -19.272 1.00 94.25 201 LEU A C 1
ATOM 1594 O O . LEU A 1 201 ? 10.447 -3.282 -20.006 1.00 94.25 201 LEU A O 1
ATOM 1598 N N . TYR A 1 202 ? 8.257 -3.662 -19.735 1.00 92.31 202 TYR A N 1
ATOM 1599 C CA . TYR A 1 202 ? 8.019 -3.962 -21.152 1.00 92.31 202 TYR A CA 1
ATOM 1600 C C . TYR A 1 202 ? 8.233 -2.743 -22.057 1.00 92.31 202 TYR A C 1
ATOM 1602 O O . TYR A 1 202 ? 8.806 -2.881 -23.141 1.00 92.31 202 TYR A O 1
ATOM 1610 N N . HIS A 1 203 ? 7.851 -1.542 -21.619 1.00 92.56 203 HIS A N 1
ATOM 1611 C CA . HIS A 1 203 ? 8.161 -0.314 -22.355 1.00 92.56 203 HIS A CA 1
ATOM 1612 C C . HIS A 1 203 ? 9.671 -0.074 -22.468 1.00 92.56 203 HIS A C 1
ATOM 1614 O O . HIS A 1 203 ? 10.158 0.242 -23.557 1.00 92.56 203 HIS A O 1
ATOM 1620 N N . VAL A 1 204 ? 10.427 -0.297 -21.387 1.00 90.88 204 VAL A N 1
ATOM 1621 C CA . VAL A 1 204 ? 11.899 -0.227 -21.410 1.00 90.88 204 VAL A CA 1
ATOM 1622 C C . VAL A 1 204 ? 12.481 -1.275 -22.362 1.00 90.88 204 VAL A C 1
ATOM 1624 O O . VAL A 1 204 ? 13.365 -0.951 -23.155 1.00 90.88 204 VAL A O 1
ATOM 1627 N N . SER A 1 205 ? 11.948 -2.502 -22.352 1.00 90.00 205 SER A N 1
ATOM 1628 C CA . SER A 1 205 ? 12.339 -3.550 -23.302 1.00 90.00 205 SER A CA 1
ATOM 1629 C C . SER A 1 205 ? 12.141 -3.112 -24.753 1.00 90.00 205 SER A C 1
ATOM 1631 O O . SER A 1 205 ? 13.037 -3.287 -25.571 1.00 90.00 205 SER A O 1
ATOM 1633 N N . SER A 1 206 ? 10.980 -2.538 -25.076 1.00 90.00 206 SER A N 1
ATOM 1634 C CA . SER A 1 206 ? 10.651 -2.070 -26.427 1.00 90.00 206 SER A CA 1
ATOM 1635 C C . SER A 1 206 ? 11.588 -0.950 -26.887 1.00 90.00 206 SER A C 1
ATOM 1637 O O . SER A 1 206 ? 12.131 -1.004 -27.991 1.00 90.00 206 SER A O 1
ATOM 1639 N N . ALA A 1 207 ? 11.861 0.027 -26.016 1.00 89.00 207 ALA A N 1
ATOM 1640 C CA . ALA A 1 207 ? 12.819 1.093 -26.301 1.00 89.00 207 ALA A CA 1
ATOM 1641 C C . ALA A 1 207 ? 14.229 0.543 -26.570 1.00 89.00 207 ALA A C 1
ATOM 1643 O O . ALA A 1 207 ? 14.905 0.996 -27.495 1.00 89.00 207 ALA A O 1
ATOM 1644 N N . LEU A 1 208 ? 14.655 -0.466 -25.804 1.00 87.50 208 LEU A N 1
ATOM 1645 C CA . LEU A 1 208 ? 15.947 -1.116 -25.995 1.00 87.50 208 LEU A CA 1
ATOM 1646 C C . LEU A 1 208 ? 16.013 -1.899 -27.317 1.00 87.50 208 LEU A C 1
ATOM 1648 O O . LEU A 1 208 ? 17.009 -1.803 -28.031 1.00 87.50 208 LEU A O 1
ATOM 1652 N N . THR A 1 209 ? 14.953 -2.624 -27.680 1.00 87.00 209 THR A N 1
ATOM 1653 C CA . THR A 1 209 ? 14.867 -3.322 -28.972 1.00 87.00 209 THR A CA 1
ATOM 1654 C C . THR A 1 209 ? 14.896 -2.345 -30.148 1.00 87.00 209 THR A C 1
ATOM 1656 O O . THR A 1 209 ? 15.608 -2.588 -31.120 1.00 87.00 209 THR A O 1
ATOM 1659 N N . ASN A 1 210 ? 14.183 -1.219 -30.060 1.00 86.81 210 ASN A N 1
ATOM 1660 C CA . ASN A 1 210 ? 14.202 -0.189 -31.104 1.00 86.81 210 ASN A CA 1
ATOM 1661 C C . ASN A 1 210 ? 15.600 0.424 -31.263 1.00 86.81 210 ASN A C 1
ATOM 1663 O O . ASN A 1 210 ? 16.094 0.537 -32.381 1.00 86.81 210 ASN A O 1
ATOM 1667 N N . MET A 1 211 ? 16.284 0.716 -30.152 1.00 85.56 211 MET A N 1
ATOM 1668 C CA . MET A 1 211 ? 17.673 1.186 -30.168 1.00 85.56 211 MET A CA 1
ATOM 1669 C C . MET A 1 211 ? 18.612 0.185 -30.858 1.00 85.56 211 MET A C 1
ATOM 1671 O O . MET A 1 211 ? 19.467 0.576 -31.654 1.00 85.56 211 MET A O 1
ATOM 1675 N N . GLU A 1 212 ? 18.443 -1.114 -30.595 1.00 83.94 212 GLU A N 1
ATOM 1676 C CA . GLU A 1 212 ? 19.230 -2.167 -31.242 1.00 83.94 212 GLU A CA 1
ATOM 1677 C C . GLU A 1 212 ? 18.986 -2.220 -32.762 1.00 83.94 212 GLU A C 1
ATOM 1679 O O . GLU A 1 212 ? 19.933 -2.372 -33.541 1.00 83.94 212 GLU A O 1
ATOM 1684 N N . ILE A 1 213 ? 17.730 -2.073 -33.198 1.00 85.00 213 ILE A N 1
ATOM 1685 C CA . ILE A 1 213 ? 17.348 -2.033 -34.618 1.00 85.00 213 ILE A CA 1
ATOM 1686 C C . ILE A 1 213 ? 17.956 -0.808 -35.313 1.00 85.00 213 ILE A C 1
ATOM 1688 O O . ILE A 1 213 ? 18.530 -0.943 -36.399 1.00 85.00 213 ILE A O 1
ATOM 1692 N N . ASP A 1 214 ? 17.883 0.366 -34.688 1.00 81.00 214 ASP A N 1
ATOM 1693 C CA . ASP A 1 214 ? 18.423 1.611 -35.239 1.00 81.00 214 ASP A CA 1
ATOM 1694 C C . ASP A 1 214 ? 19.951 1.535 -35.394 1.00 81.00 214 ASP A C 1
ATOM 1696 O O . ASP A 1 214 ? 20.495 1.889 -36.444 1.00 81.00 214 ASP A O 1
ATOM 1700 N N . MET A 1 215 ? 20.659 0.966 -34.411 1.00 79.12 215 MET A N 1
ATOM 1701 C CA . MET A 1 215 ? 22.109 0.738 -34.497 1.00 79.12 215 MET A CA 1
ATOM 1702 C C . MET A 1 215 ? 22.496 -0.268 -35.590 1.00 79.12 215 MET A C 1
ATOM 1704 O O . MET A 1 215 ? 23.471 -0.063 -36.324 1.00 79.12 215 MET A O 1
ATOM 1708 N N . LYS A 1 216 ? 21.737 -1.362 -35.737 1.00 79.38 216 LYS A N 1
ATOM 1709 C CA . LYS A 1 216 ? 21.942 -2.337 -36.824 1.00 79.38 216 LYS A CA 1
ATOM 1710 C C . LYS A 1 216 ? 21.727 -1.694 -38.196 1.00 79.38 216 LYS A C 1
ATOM 1712 O O . LYS A 1 216 ? 22.524 -1.903 -39.107 1.00 79.38 216 LYS A O 1
ATOM 1717 N N . SER A 1 217 ? 20.704 -0.856 -38.327 1.00 77.50 217 SER A N 1
ATOM 1718 C CA . SER A 1 217 ? 20.402 -0.127 -39.565 1.00 77.50 217 SER A CA 1
ATOM 1719 C C . SER A 1 217 ? 21.491 0.897 -39.909 1.00 77.50 217 SER A C 1
ATOM 1721 O O . SER A 1 217 ? 21.893 1.021 -41.071 1.00 77.50 217 SER A O 1
ATOM 1723 N N . TYR A 1 218 ? 22.033 1.580 -38.897 1.00 70.12 218 TYR A N 1
ATOM 1724 C CA . TYR A 1 218 ? 23.153 2.507 -39.048 1.00 70.12 218 TYR A CA 1
ATOM 1725 C C . TYR A 1 218 ? 24.431 1.800 -39.533 1.00 70.12 218 TYR A C 1
ATOM 1727 O O . TYR A 1 218 ? 25.045 2.223 -40.515 1.00 70.12 218 TYR A O 1
ATOM 1735 N N . SER A 1 219 ? 24.803 0.680 -38.904 1.00 67.44 219 SER A N 1
ATOM 1736 C CA . SER A 1 219 ? 25.993 -0.097 -39.292 1.00 67.44 219 SER A CA 1
ATOM 1737 C C . SER A 1 219 ? 25.887 -0.706 -40.699 1.00 67.44 219 SER A C 1
ATOM 1739 O O . SER A 1 219 ? 26.858 -0.661 -41.457 1.00 67.44 219 SER A O 1
ATOM 1741 N N . ALA A 1 220 ? 24.708 -1.195 -41.099 1.00 65.94 220 ALA A N 1
ATOM 1742 C CA . ALA A 1 220 ? 24.464 -1.690 -42.456 1.00 65.94 220 ALA A CA 1
ATOM 1743 C C . ALA A 1 220 ? 24.587 -0.581 -43.522 1.00 65.94 220 ALA A C 1
ATOM 1745 O O . ALA A 1 220 ? 25.170 -0.794 -44.588 1.00 65.94 220 ALA A O 1
ATOM 1746 N N . SER A 1 221 ? 24.099 0.625 -43.215 1.00 60.84 221 SER A N 1
ATOM 1747 C CA . SER A 1 221 ? 24.182 1.788 -44.111 1.00 60.84 221 SER A CA 1
ATOM 1748 C C . SER A 1 221 ? 25.619 2.308 -44.255 1.00 60.84 221 SER A C 1
ATOM 1750 O O . SER A 1 221 ? 26.054 2.640 -45.360 1.00 60.84 221 SER A O 1
ATOM 1752 N N . ALA A 1 222 ? 26.394 2.315 -43.164 1.00 59.38 222 ALA A N 1
ATOM 1753 C CA . ALA A 1 222 ? 27.808 2.696 -43.178 1.00 59.38 222 ALA A CA 1
ATOM 1754 C C . ALA A 1 222 ? 28.683 1.711 -43.981 1.00 59.38 222 ALA A C 1
ATOM 1756 O O . ALA A 1 222 ? 29.576 2.132 -44.718 1.00 59.38 222 ALA A O 1
ATOM 1757 N N . ALA A 1 223 ? 28.402 0.404 -43.900 1.00 56.69 223 ALA A N 1
ATOM 1758 C CA . ALA A 1 223 ? 29.112 -0.614 -44.676 1.00 56.69 223 ALA A CA 1
ATOM 1759 C C . ALA A 1 223 ? 28.855 -0.489 -46.192 1.00 56.69 223 ALA A C 1
ATOM 1761 O O . ALA A 1 223 ? 29.782 -0.632 -46.989 1.00 56.69 223 ALA A O 1
ATOM 1762 N N . SER A 1 224 ? 27.622 -0.158 -46.600 1.00 53.12 224 SER A N 1
ATOM 1763 C CA . SER A 1 224 ? 27.273 0.017 -48.018 1.00 53.12 224 SER A CA 1
ATOM 1764 C C . SER A 1 224 ? 27.834 1.311 -48.627 1.00 53.12 224 SER A C 1
ATOM 1766 O O . SER A 1 224 ? 28.147 1.337 -49.817 1.00 53.12 224 SER A O 1
ATOM 1768 N N . GLY A 1 225 ? 27.997 2.377 -47.833 1.00 50.38 225 GLY A N 1
ATOM 1769 C CA . GLY A 1 225 ? 28.599 3.639 -48.287 1.00 50.38 225 GLY A CA 1
ATOM 1770 C C . GLY A 1 225 ? 30.104 3.541 -48.567 1.00 50.38 225 GLY A C 1
ATOM 1771 O O . GLY A 1 225 ? 30.606 4.189 -49.485 1.00 50.38 225 GLY A O 1
ATOM 1772 N N . ASN A 1 226 ? 30.821 2.684 -47.834 1.00 46.84 226 ASN A N 1
ATOM 1773 C CA . ASN A 1 226 ? 32.253 2.452 -48.054 1.00 46.84 226 ASN A CA 1
ATOM 1774 C C . ASN A 1 226 ? 32.551 1.577 -49.281 1.00 46.84 226 ASN A C 1
ATOM 1776 O O . ASN A 1 226 ? 33.620 1.718 -49.873 1.00 46.84 226 ASN A O 1
ATOM 1780 N N . LEU A 1 227 ? 31.617 0.719 -49.705 1.00 42.88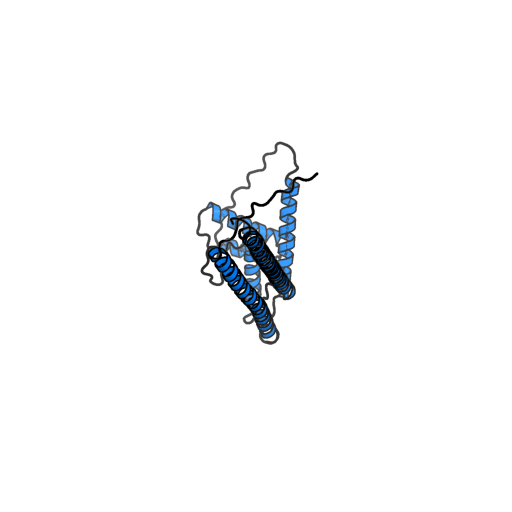 227 LEU A N 1
ATOM 1781 C CA . LEU A 1 227 ? 31.807 -0.115 -50.895 1.00 42.88 227 LEU A CA 1
ATOM 1782 C C . LEU A 1 227 ? 31.758 0.717 -52.188 1.00 42.88 227 LEU A C 1
ATOM 1784 O O . LEU A 1 227 ? 32.580 0.525 -53.077 1.00 42.88 227 LEU A O 1
ATOM 1788 N N . HIS A 1 228 ? 30.859 1.706 -52.262 1.00 40.88 228 HIS A N 1
ATOM 1789 C CA . HIS A 1 228 ? 30.701 2.530 -53.466 1.00 40.88 228 HIS A CA 1
ATOM 1790 C C . HIS A 1 228 ? 31.858 3.519 -53.691 1.00 40.88 228 HIS A C 1
ATOM 1792 O O . HIS A 1 228 ? 32.139 3.900 -54.825 1.00 40.88 228 HIS A O 1
ATOM 1798 N N . ARG A 1 229 ? 32.573 3.903 -52.625 1.00 43.62 229 ARG A N 1
ATOM 1799 C CA . ARG A 1 229 ? 33.753 4.774 -52.727 1.00 43.62 229 ARG A CA 1
ATOM 1800 C C . ARG A 1 229 ? 34.997 4.029 -53.222 1.00 43.62 229 ARG A C 1
ATOM 1802 O O . ARG A 1 229 ? 35.848 4.642 -53.850 1.00 43.62 229 ARG A O 1
ATOM 1809 N N . SER A 1 230 ? 35.093 2.719 -52.982 1.00 41.78 230 SER A N 1
ATOM 1810 C CA . SER A 1 230 ? 36.279 1.935 -53.350 1.00 41.78 230 SER A CA 1
ATOM 1811 C C . SER A 1 230 ? 36.331 1.533 -54.831 1.00 41.78 230 SER A C 1
ATOM 1813 O O . SER A 1 230 ? 37.413 1.218 -55.320 1.00 41.78 230 SER A O 1
ATOM 1815 N N . GLU A 1 231 ? 35.207 1.543 -55.555 1.00 42.19 231 GLU A N 1
ATOM 1816 C CA . GLU A 1 231 ? 35.169 1.201 -56.990 1.00 42.19 231 GLU A CA 1
ATOM 1817 C C . GLU A 1 231 ? 35.440 2.393 -57.924 1.00 42.19 231 GLU A C 1
ATOM 1819 O O . GLU A 1 231 ? 35.735 2.187 -59.099 1.00 42.19 231 GLU A O 1
ATOM 1824 N N . GLN A 1 232 ? 35.383 3.637 -57.432 1.00 46.75 232 GLN A N 1
ATOM 1825 C CA . GLN A 1 232 ? 35.626 4.828 -58.263 1.00 46.75 232 GLN A CA 1
ATOM 1826 C C . GLN A 1 232 ? 37.107 5.237 -58.362 1.00 46.75 232 GLN A C 1
ATOM 1828 O O . GLN A 1 232 ? 37.445 6.019 -59.246 1.00 46.75 232 GLN A O 1
ATOM 1833 N N . ASP A 1 233 ? 37.999 4.673 -57.539 1.00 45.97 233 ASP A N 1
ATOM 1834 C CA . ASP A 1 233 ? 39.428 5.041 -57.508 1.00 45.97 233 ASP A CA 1
ATOM 1835 C C . ASP A 1 233 ? 40.345 4.132 -58.364 1.00 45.97 233 ASP A C 1
ATOM 1837 O O . ASP A 1 233 ? 41.563 4.312 -58.370 1.00 45.97 233 ASP A O 1
ATOM 1841 N N . ILE A 1 234 ? 39.800 3.172 -59.129 1.00 50.44 234 ILE A N 1
ATOM 1842 C CA . ILE A 1 234 ? 40.588 2.282 -60.011 1.00 50.44 234 ILE A CA 1
ATOM 1843 C C . ILE A 1 234 ? 40.141 2.396 -61.473 1.00 50.44 234 ILE A C 1
ATOM 1845 O O . ILE A 1 234 ? 39.892 1.393 -62.132 1.00 50.44 234 ILE A O 1
ATOM 1849 N N . VAL A 1 235 ? 40.045 3.604 -62.031 1.00 47.12 235 VAL A N 1
ATOM 1850 C CA . VAL A 1 235 ? 40.078 3.764 -63.494 1.00 47.12 235 VAL A CA 1
ATOM 1851 C C . VAL A 1 235 ? 40.840 5.037 -63.866 1.00 47.12 235 VAL A C 1
ATOM 1853 O O . VAL A 1 235 ? 40.541 6.127 -63.392 1.00 47.12 235 VAL A O 1
ATOM 1856 N N . THR A 1 236 ? 41.793 4.865 -64.788 1.00 45.41 236 THR A N 1
ATOM 1857 C CA . THR A 1 236 ? 42.534 5.869 -65.577 1.00 45.41 236 THR A CA 1
ATOM 1858 C C . THR A 1 236 ? 43.624 6.696 -64.887 1.00 45.41 236 THR A C 1
ATOM 1860 O O . THR A 1 236 ? 43.402 7.816 -64.450 1.00 45.41 236 THR A O 1
ATOM 1863 N N . ASN A 1 237 ? 44.855 6.178 -64.953 1.00 40.47 237 ASN A N 1
ATOM 1864 C CA . ASN A 1 237 ? 45.980 6.900 -65.564 1.00 40.47 237 ASN A CA 1
ATOM 1865 C C . ASN A 1 237 ? 46.951 5.876 -66.181 1.00 40.47 237 ASN A C 1
ATOM 1867 O O . ASN A 1 237 ? 47.833 5.348 -65.505 1.00 40.47 237 ASN A O 1
ATOM 1871 N N . LEU A 1 238 ? 46.722 5.577 -67.462 1.00 38.59 238 LEU A N 1
ATOM 1872 C CA . LEU A 1 238 ? 47.666 4.971 -68.403 1.00 38.59 238 LEU A CA 1
ATOM 1873 C C . LEU A 1 238 ? 47.795 5.938 -69.579 1.00 38.59 238 LEU A C 1
ATOM 1875 O O . LEU A 1 238 ? 46.728 6.417 -70.028 1.00 38.59 238 LEU A O 1
#

Sequence (238 aa):
MPSCSSIAYMPFDPASTEVVLDLGRSLYKLMFQLLLLIESNHKISSNVVNHFRINEDMHDISDLYALVRDALVRCTSEADLDCLESSTSTEGEHTPTPSPGLPMTQEEFESALNDHIDQQRWPSAISHVRQYKRITTLNAADQNLTIFSYSNLDSRLKFDEMSIILNAYAHSIMKDRTEAFIVSKSDSELFEVYAILSENLYHVSSALTNMEIDMKSYSASAASGNLHRSEQDIVTNL

Organism: Drosophila lebanonensis (NCBI:txid7225)